Protein AF-D2VDM6-F1 (afdb_monomer)

Organism: Naegleria gruberi (NCBI:txid5762)

Radius of gyration: 16.86 Å; Cα contacts (8 Å, |Δi|>4): 362; chains: 1; bounding box: 47×32×46 Å

Nearest PDB structures (foldseek):
  3f44-assembly1_A  TM=2.700E-01  e=6.996E-03  Lactobacillus acidophilus NCFM
  3bb5-assembly2_C  TM=3.461E-01  e=1.162E-01  Jannaschia sp. CCS1
  3bgu-assembly1_A  TM=3.580E-01  e=3.574E-01  Thermobifida fusca YX
  3bde-assembly1_A  TM=3.561E-01  e=5.007E-01  Mesorhizobium japonicum MAFF 303099
  4m09-assembly1_E  TM=2.902E-01  e=2.855E-01  Nitrospira defluvii

Sequence (192 aa):
MSQLAQPAELITFREDQFYLSVSRQSVSVITPEFTNWIKQTHEMALKLVGEQSRMYPATFYNRFDSVEDVDLENAVFLTAETVEKFNLPSKREEFEESIKKVNETCSYSLPIQLKTIPKGVYLKKHYVGPYMHLGRVWEELKTELSEKFGEIYEEAPYPSWEEHPNHEILMKEVPKDEELISDLFTRLIEKK

pLDDT: mean 87.18, std 8.99, range [42.19, 96.44]

InterPro domains:
  IPR011256 Regulatory factor, effector binding domain superfamily [G3DSA:3.20.80.10] (11-188)

Structure (mmCIF, N/CA/C/O backbone):
data_AF-D2VDM6-F1
#
_entry.id   AF-D2VDM6-F1
#
loop_
_atom_site.group_PDB
_atom_site.id
_atom_site.type_symbol
_atom_site.label_atom_id
_atom_site.label_alt_id
_atom_site.label_comp_id
_atom_site.label_asym_id
_atom_site.label_entity_id
_atom_site.label_seq_id
_atom_site.pdbx_PDB_ins_code
_atom_site.Cartn_x
_atom_site.Cartn_y
_atom_site.Cartn_z
_atom_site.occupancy
_atom_site.B_iso_or_equiv
_atom_site.auth_seq_id
_atom_site.auth_comp_id
_atom_site.auth_asym_id
_atom_site.auth_atom_id
_atom_site.pdbx_PDB_model_num
ATOM 1 N N . MET A 1 1 ? 27.914 -5.213 -0.641 1.00 42.19 1 MET A N 1
ATOM 2 C CA . MET A 1 1 ? 27.115 -6.391 -1.035 1.00 42.19 1 MET A CA 1
ATOM 3 C C . MET A 1 1 ? 26.265 -5.979 -2.227 1.00 42.19 1 MET A C 1
ATOM 5 O O . MET A 1 1 ? 25.955 -4.800 -2.339 1.00 42.19 1 MET A O 1
ATOM 9 N N . SER A 1 2 ? 26.062 -6.865 -3.201 1.00 45.97 2 SER A N 1
ATOM 10 C CA . SER A 1 2 ? 25.423 -6.535 -4.482 1.00 45.97 2 SER A CA 1
ATOM 11 C C . SER A 1 2 ? 23.948 -6.187 -4.288 1.00 45.97 2 SER A C 1
ATOM 13 O O . SER A 1 2 ? 23.214 -7.002 -3.738 1.00 45.97 2 SER A O 1
ATOM 15 N N . GLN A 1 3 ? 23.524 -5.019 -4.776 1.00 56.97 3 GLN A N 1
ATOM 16 C CA . GLN A 1 3 ? 22.112 -4.663 -4.938 1.00 56.97 3 GLN A CA 1
ATOM 17 C C . GLN A 1 3 ? 21.435 -5.734 -5.806 1.00 56.97 3 GLN A C 1
ATOM 19 O O . GLN A 1 3 ? 21.876 -5.980 -6.929 1.00 56.97 3 GLN A O 1
ATOM 24 N N . LEU A 1 4 ? 20.406 -6.398 -5.283 1.00 66.88 4 LEU A N 1
ATOM 25 C CA . LEU A 1 4 ? 19.692 -7.473 -5.977 1.00 66.88 4 LEU A CA 1
ATOM 26 C C . LEU A 1 4 ? 18.233 -7.054 -6.159 1.00 66.88 4 LEU A C 1
ATOM 28 O O . LEU A 1 4 ? 17.345 -7.518 -5.451 1.00 66.88 4 LEU A O 1
ATOM 32 N N . ALA A 1 5 ? 17.986 -6.152 -7.110 1.00 74.38 5 ALA A N 1
ATOM 33 C CA . ALA 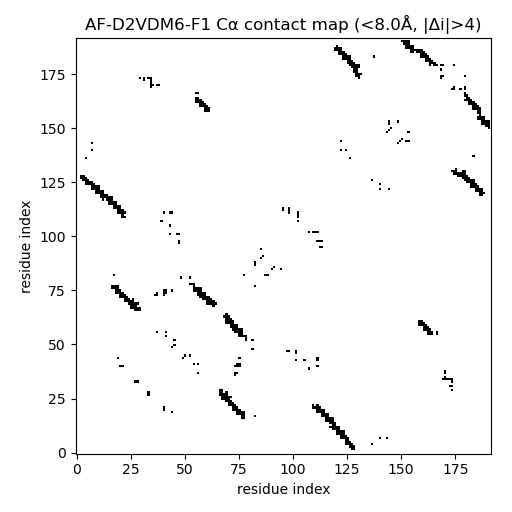A 1 5 ? 16.644 -6.008 -7.656 1.00 74.38 5 ALA A CA 1
ATOM 34 C C . ALA A 1 5 ? 16.334 -7.273 -8.465 1.00 74.38 5 ALA A C 1
ATOM 36 O O . ALA A 1 5 ? 17.078 -7.627 -9.384 1.00 74.38 5 ALA A O 1
ATOM 37 N N . GLN A 1 6 ? 15.265 -7.978 -8.107 1.00 86.88 6 GLN A N 1
ATOM 38 C CA . GLN A 1 6 ? 14.820 -9.135 -8.878 1.00 86.88 6 GLN A CA 1
ATOM 39 C C . GLN A 1 6 ? 14.090 -8.662 -10.151 1.00 86.88 6 GLN A C 1
ATOM 41 O O . GLN A 1 6 ? 13.642 -7.508 -10.216 1.00 86.88 6 GLN A O 1
ATOM 46 N N . PRO A 1 7 ? 13.992 -9.508 -11.193 1.00 90.88 7 PRO A N 1
ATOM 47 C CA . PRO A 1 7 ? 13.123 -9.230 -12.333 1.00 90.88 7 PRO A CA 1
ATOM 48 C C . PRO A 1 7 ? 11.682 -8.993 -11.878 1.00 90.88 7 PRO A C 1
ATOM 50 O O .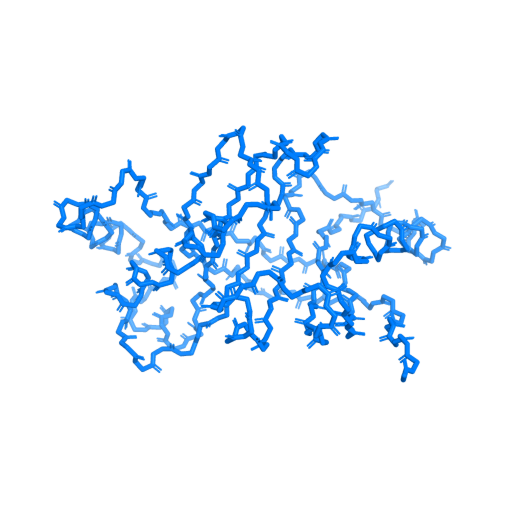 PRO A 1 7 ? 11.240 -9.596 -10.898 1.00 90.88 7 PRO A O 1
ATOM 53 N N . ALA A 1 8 ? 10.955 -8.137 -12.592 1.00 93.88 8 ALA A N 1
ATOM 54 C CA . ALA A 1 8 ? 9.545 -7.925 -12.303 1.00 93.88 8 ALA A CA 1
ATOM 55 C C . ALA A 1 8 ? 8.722 -9.193 -12.604 1.00 93.88 8 ALA A C 1
ATOM 57 O O . ALA A 1 8 ? 8.973 -9.896 -13.587 1.00 93.88 8 ALA A O 1
ATOM 58 N N . GLU A 1 9 ? 7.726 -9.472 -11.768 1.00 95.75 9 GLU A N 1
ATOM 59 C CA . GLU A 1 9 ? 6.837 -10.626 -11.874 1.00 95.75 9 GLU A CA 1
ATOM 60 C C . GLU A 1 9 ? 5.368 -10.199 -11.928 1.00 95.75 9 GLU A C 1
ATOM 62 O O . GLU A 1 9 ? 4.954 -9.233 -11.286 1.00 95.75 9 GLU A O 1
ATOM 67 N N . LEU A 1 10 ? 4.563 -10.933 -12.698 1.00 96.44 10 LEU A N 1
ATOM 68 C CA . LEU A 1 10 ? 3.115 -10.764 -12.682 1.00 96.44 10 LEU A CA 1
ATOM 69 C C . LEU A 1 10 ? 2.536 -11.502 -11.484 1.00 96.44 10 LEU A C 1
ATOM 71 O O . LEU A 1 10 ? 2.744 -12.705 -11.317 1.00 96.44 10 LEU A O 1
ATOM 75 N N . ILE A 1 11 ? 1.737 -10.795 -10.701 1.00 95.81 11 ILE A N 1
ATOM 76 C CA . ILE A 1 11 ? 0.949 -11.378 -9.623 1.00 95.81 11 ILE A CA 1
ATOM 77 C C . ILE A 1 11 ? -0.534 -11.146 -9.889 1.00 95.81 11 ILE A C 1
ATOM 79 O O . ILE A 1 11 ? -0.934 -10.221 -10.598 1.00 95.81 11 ILE A O 1
ATOM 83 N N . THR A 1 12 ? -1.378 -11.996 -9.312 1.00 95.44 12 THR A N 1
ATOM 84 C CA . THR A 1 12 ? -2.831 -11.850 -9.408 1.00 95.44 12 THR A CA 1
ATOM 85 C C . THR A 1 12 ? -3.445 -11.877 -8.025 1.00 95.44 12 THR A C 1
ATOM 87 O O . THR A 1 12 ? -3.441 -12.912 -7.353 1.00 95.44 12 THR A O 1
ATOM 90 N N . PHE A 1 13 ? -4.037 -10.756 -7.625 1.00 93.44 13 PHE A N 1
ATOM 91 C CA . PHE A 1 13 ? -4.937 -10.739 -6.484 1.00 93.44 13 PHE A CA 1
ATOM 92 C C . PHE A 1 13 ? -6.288 -11.276 -6.929 1.00 93.4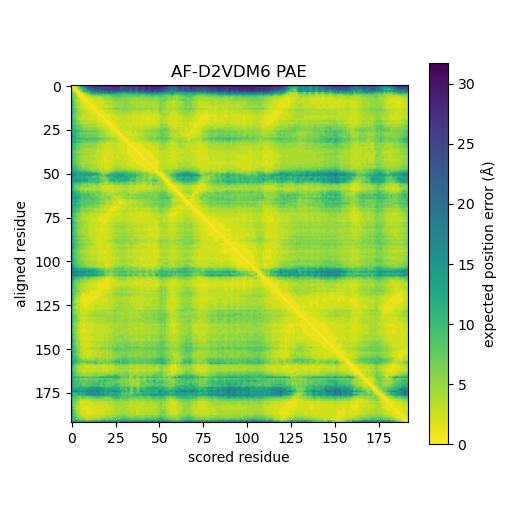4 13 PHE A C 1
ATOM 94 O O . PHE A 1 13 ? -6.906 -10.754 -7.856 1.00 93.44 13 PHE A O 1
ATOM 101 N N . ARG A 1 14 ? -6.717 -12.365 -6.288 1.00 93.12 14 ARG A N 1
ATOM 102 C CA . ARG A 1 14 ? -7.988 -13.036 -6.599 1.00 93.12 14 ARG A CA 1
ATOM 103 C C . ARG A 1 14 ? -9.183 -12.326 -5.975 1.00 93.12 14 ARG A C 1
ATOM 105 O O . ARG A 1 14 ? -10.270 -12.362 -6.540 1.00 93.12 14 ARG A O 1
ATOM 112 N N . GLU A 1 15 ? -8.942 -11.650 -4.861 1.00 92.19 15 GLU A N 1
ATOM 113 C CA . GLU A 1 15 ? -9.928 -10.893 -4.102 1.00 92.19 15 GLU A CA 1
ATOM 114 C C . GLU A 1 15 ? -9.425 -9.474 -3.860 1.00 92.19 15 GLU A C 1
ATOM 116 O O . GLU A 1 15 ? -8.224 -9.198 -3.952 1.00 92.19 15 GLU A O 1
ATOM 121 N N . ASP A 1 16 ? -10.356 -8.583 -3.551 1.00 92.12 16 ASP A N 1
ATOM 122 C CA . ASP A 1 16 ? -10.043 -7.222 -3.144 1.00 92.12 16 ASP A CA 1
ATOM 123 C C . ASP A 1 16 ? -9.244 -7.240 -1.830 1.00 92.12 16 ASP A C 1
ATOM 125 O O . ASP A 1 16 ? -9.578 -7.964 -0.890 1.00 92.12 16 ASP A O 1
ATOM 129 N N . GLN A 1 17 ? -8.177 -6.446 -1.763 1.00 91.56 17 GLN A N 1
ATOM 130 C CA . GLN A 1 17 ? -7.351 -6.302 -0.567 1.00 91.56 17 GLN A CA 1
ATOM 131 C C . GLN A 1 17 ? -7.808 -5.073 0.216 1.00 91.56 17 GLN A C 1
ATOM 133 O O . GLN A 1 17 ? -7.939 -3.984 -0.342 1.00 91.56 17 GLN A O 1
ATOM 138 N N . PHE A 1 18 ? -8.040 -5.226 1.516 1.00 92.88 18 PHE A N 1
ATOM 139 C CA . PHE A 1 18 ? -8.437 -4.121 2.387 1.00 92.88 18 PHE A CA 1
ATOM 140 C C . PHE A 1 18 ? -7.225 -3.549 3.102 1.00 92.88 18 PHE A C 1
ATOM 142 O O . PHE A 1 18 ? -6.356 -4.292 3.557 1.00 92.88 18 PHE A O 1
ATOM 149 N N . TYR A 1 19 ? -7.188 -2.230 3.243 1.00 93.19 19 TYR A N 1
ATOM 150 C CA . TYR A 1 19 ? -6.130 -1.557 3.978 1.00 93.19 19 TYR A CA 1
ATOM 151 C C . TYR A 1 19 ? -6.664 -0.338 4.719 1.00 93.19 19 TYR A C 1
ATOM 153 O O . TYR A 1 19 ? -7.655 0.279 4.324 1.00 93.19 19 TYR A O 1
ATOM 161 N N . LEU A 1 20 ? -5.998 -0.005 5.816 1.00 94.12 20 LEU A N 1
ATOM 162 C CA . LEU A 1 20 ? -6.230 1.213 6.574 1.00 94.12 20 LEU A CA 1
ATOM 163 C C . LEU A 1 20 ? -5.173 2.238 6.180 1.00 94.12 20 LEU A C 1
ATOM 165 O O . LEU A 1 20 ? -3.993 1.904 6.219 1.00 94.12 20 LEU A O 1
ATOM 169 N N . SER A 1 21 ? -5.558 3.461 5.818 1.00 94.00 21 SER A N 1
ATOM 170 C CA . SER A 1 21 ? -4.594 4.494 5.421 1.00 94.00 21 SER A CA 1
ATOM 171 C C . SER A 1 21 ? -4.843 5.865 6.028 1.00 94.00 21 SER A C 1
ATOM 173 O O . SER A 1 21 ? -5.961 6.207 6.412 1.00 94.00 21 SER A O 1
ATOM 175 N N . VAL A 1 22 ? -3.769 6.652 6.100 1.00 94.25 22 VAL A N 1
ATOM 176 C CA . VAL A 1 22 ? -3.776 8.079 6.429 1.00 94.25 22 VAL A CA 1
ATOM 177 C C . VAL A 1 22 ? -3.103 8.829 5.279 1.00 94.25 22 VAL A C 1
ATOM 179 O O . VAL A 1 22 ? -1.888 8.718 5.079 1.00 94.25 22 VAL A O 1
ATOM 182 N N . SER A 1 23 ? -3.892 9.607 4.537 1.00 93.00 23 SER A N 1
ATOM 183 C CA . SER A 1 23 ? -3.415 10.434 3.422 1.00 93.00 23 SER A CA 1
ATOM 184 C C . SER A 1 23 ? -2.767 11.731 3.918 1.00 93.00 23 SER A C 1
ATOM 186 O O . SER A 1 23 ? -3.254 12.369 4.852 1.00 93.00 23 SER A O 1
ATOM 188 N N . ARG A 1 24 ? -1.676 12.134 3.266 1.00 91.31 24 ARG A N 1
ATOM 189 C CA . ARG A 1 24 ? -0.910 13.363 3.509 1.00 91.31 24 ARG A CA 1
ATOM 190 C C . ARG A 1 24 ? -0.614 14.042 2.175 1.00 91.31 24 ARG A C 1
ATOM 192 O O . ARG A 1 24 ? -0.407 13.363 1.175 1.00 91.31 24 ARG A O 1
ATOM 199 N N . GLN A 1 25 ? -0.618 15.369 2.170 1.00 91.38 25 GLN A N 1
ATOM 200 C CA . GLN A 1 25 ? -0.418 16.184 0.971 1.00 91.38 25 GLN A CA 1
ATOM 201 C C . GLN A 1 25 ? 0.738 17.151 1.183 1.00 91.38 25 GLN A C 1
ATOM 203 O O . GLN A 1 25 ? 0.895 17.673 2.289 1.00 91.38 25 GLN A O 1
ATOM 208 N N . SER A 1 26 ? 1.504 17.387 0.122 1.00 89.25 26 SER A N 1
ATOM 209 C CA . SER A 1 26 ? 2.630 18.324 0.082 1.00 89.25 26 SER A CA 1
ATOM 210 C C . SER A 1 26 ? 3.635 18.099 1.214 1.00 89.25 26 SER A C 1
ATOM 212 O O . SER A 1 26 ? 3.977 19.020 1.959 1.00 89.25 26 SER A O 1
ATOM 214 N N . VAL A 1 27 ? 4.067 16.847 1.381 1.00 88.19 27 VAL A N 1
ATOM 215 C CA . VAL A 1 27 ? 4.991 16.441 2.445 1.00 88.19 27 VAL A CA 1
ATOM 216 C C . VAL A 1 27 ? 6.372 16.057 1.922 1.00 88.19 27 VAL A C 1
ATOM 218 O O . VAL A 1 27 ? 6.522 15.608 0.789 1.00 88.19 27 VAL A O 1
ATOM 221 N N . SER A 1 28 ? 7.376 16.155 2.800 1.00 85.69 28 SER A N 1
ATOM 222 C CA . SER A 1 28 ? 8.745 15.716 2.524 1.00 85.69 28 SER A CA 1
ATOM 223 C C . SER A 1 28 ? 9.043 14.351 3.148 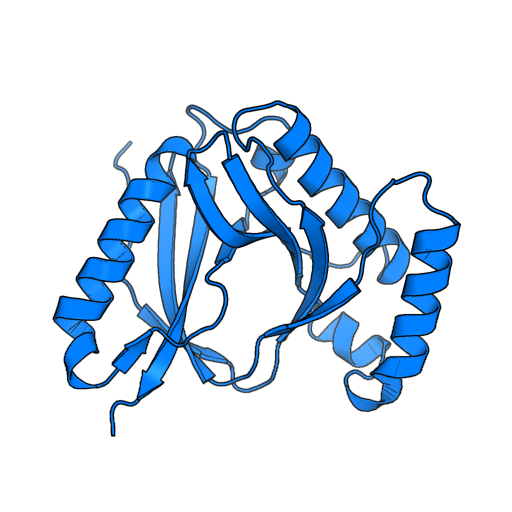1.00 85.69 28 SER A C 1
ATOM 225 O O . SER A 1 28 ? 8.952 14.182 4.368 1.00 85.69 28 SER A O 1
ATOM 227 N N . VAL A 1 29 ? 9.466 13.392 2.319 1.00 82.12 29 VAL A N 1
ATOM 228 C CA . VAL A 1 29 ? 9.795 12.011 2.732 1.00 82.12 29 VAL A CA 1
ATOM 229 C C . VAL A 1 29 ? 11.237 11.839 3.222 1.00 82.12 29 VAL A C 1
ATOM 231 O O . VAL A 1 29 ? 11.611 10.768 3.688 1.00 82.12 29 VAL A O 1
ATOM 234 N N . ILE A 1 30 ? 12.054 12.893 3.150 1.00 78.75 30 ILE A N 1
ATOM 235 C CA . ILE A 1 30 ? 13.447 12.907 3.640 1.00 78.75 30 ILE A CA 1
ATOM 236 C C . ILE A 1 30 ? 13.590 13.533 5.032 1.00 78.75 30 ILE A C 1
ATOM 238 O O . ILE A 1 30 ? 14.702 13.695 5.538 1.00 78.75 30 ILE A O 1
ATOM 242 N N . THR A 1 31 ? 12.474 13.905 5.659 1.00 81.75 31 THR A N 1
ATOM 243 C CA . THR A 1 31 ? 12.459 14.436 7.022 1.00 81.75 31 THR A CA 1
ATOM 244 C C . THR A 1 31 ? 12.244 13.318 8.045 1.00 81.75 31 THR A C 1
ATOM 246 O O . THR A 1 31 ? 11.614 12.303 7.736 1.00 81.75 31 THR A O 1
ATOM 249 N N . PRO A 1 32 ? 12.670 13.511 9.307 1.00 79.56 32 PRO A N 1
ATOM 250 C CA . PRO A 1 32 ? 12.326 12.596 10.398 1.00 79.56 32 PRO A CA 1
ATOM 251 C C . PRO A 1 32 ? 10.811 12.433 10.621 1.00 79.56 32 PRO A C 1
ATOM 253 O O . PRO A 1 32 ? 10.371 11.468 11.248 1.00 79.56 32 PRO A O 1
ATOM 256 N N . GLU A 1 33 ? 9.996 13.368 10.121 1.00 84.25 33 GLU A N 1
ATOM 257 C CA . GLU A 1 33 ? 8.539 13.304 10.228 1.00 84.25 33 GLU A CA 1
ATOM 258 C C . GLU A 1 33 ? 7.955 12.142 9.424 1.00 84.25 33 GLU A C 1
ATOM 260 O O . GLU A 1 33 ? 6.981 11.541 9.874 1.00 84.25 33 GLU A O 1
ATOM 265 N N . PHE A 1 34 ? 8.587 11.750 8.313 1.00 83.88 34 PHE A N 1
ATOM 266 C CA . PHE A 1 34 ? 8.125 10.640 7.480 1.00 83.88 34 PHE A CA 1
ATOM 267 C C . PHE A 1 34 ? 8.026 9.326 8.265 1.00 83.88 34 PHE A C 1
ATOM 269 O O . PHE A 1 34 ? 6.963 8.704 8.314 1.00 83.88 34 PHE A O 1
ATOM 276 N N . THR A 1 35 ? 9.083 8.962 8.995 1.00 83.44 35 THR A N 1
ATOM 277 C CA . THR A 1 35 ? 9.068 7.804 9.902 1.00 83.44 35 THR A CA 1
ATOM 278 C C . THR A 1 35 ? 7.979 7.934 10.971 1.00 83.44 35 THR A C 1
ATOM 280 O O . THR A 1 35 ? 7.284 6.962 11.275 1.00 83.44 35 THR A O 1
ATOM 283 N N . ASN A 1 36 ? 7.783 9.127 11.541 1.00 86.56 36 ASN A N 1
ATOM 284 C CA . ASN A 1 36 ? 6.735 9.346 12.541 1.00 86.56 36 ASN A CA 1
ATOM 285 C C . ASN A 1 36 ? 5.333 9.169 11.949 1.00 86.56 36 ASN A C 1
ATOM 287 O O . ASN A 1 36 ? 4.451 8.630 12.611 1.00 86.56 36 ASN A O 1
ATOM 291 N N . TRP A 1 37 ? 5.112 9.561 10.700 1.00 87.38 37 TRP A N 1
ATOM 292 C CA . TRP A 1 37 ? 3.832 9.381 10.022 1.00 87.38 37 TRP A CA 1
ATOM 293 C C . TRP A 1 37 ? 3.497 7.917 9.746 1.00 87.38 37 TRP A C 1
ATOM 295 O O . TRP A 1 37 ? 2.335 7.521 9.899 1.00 87.38 37 TRP A O 1
ATOM 305 N N . ILE A 1 38 ? 4.497 7.114 9.377 1.00 86.56 38 ILE A N 1
ATOM 306 C CA . ILE A 1 38 ? 4.338 5.664 9.221 1.00 86.56 38 ILE A CA 1
ATOM 307 C C . ILE A 1 38 ? 3.956 5.047 10.577 1.00 86.56 38 ILE A C 1
ATOM 309 O O . ILE A 1 38 ? 2.953 4.335 10.660 1.00 86.56 38 ILE A O 1
ATOM 313 N N . LYS A 1 39 ? 4.667 5.404 11.660 1.00 87.06 39 LYS A N 1
ATOM 314 C CA . LYS A 1 39 ? 4.347 4.955 13.032 1.00 87.06 39 LYS A CA 1
ATOM 315 C C . LYS A 1 39 ? 2.925 5.299 13.446 1.00 87.06 39 LYS A C 1
ATOM 317 O O . LYS A 1 39 ? 2.201 4.423 13.899 1.00 87.06 39 LYS A O 1
ATOM 322 N N . GLN A 1 40 ? 2.515 6.552 13.260 1.00 88.75 40 GLN A N 1
ATOM 323 C CA . GLN A 1 40 ? 1.171 7.013 13.619 1.00 88.75 40 GLN A CA 1
ATOM 324 C C . GLN A 1 40 ? 0.092 6.186 12.922 1.00 88.75 40 GLN A C 1
ATOM 326 O O . GLN A 1 40 ? -0.856 5.735 13.558 1.00 88.75 40 GLN A O 1
ATOM 331 N N . THR A 1 41 ? 0.263 5.950 11.621 1.00 90.06 41 THR A N 1
ATOM 332 C CA . THR A 1 41 ? -0.672 5.143 10.827 1.00 90.06 41 THR A CA 1
ATOM 333 C C . THR A 1 41 ? -0.741 3.714 11.368 1.00 90.06 41 THR A C 1
ATOM 335 O O . THR A 1 41 ? -1.830 3.184 11.583 1.00 90.06 41 THR A O 1
ATOM 338 N N . HIS A 1 42 ? 0.417 3.117 11.655 1.00 88.25 42 HIS A N 1
ATOM 339 C CA . HIS A 1 42 ? 0.513 1.773 12.212 1.00 88.25 42 HIS A CA 1
ATOM 340 C C . HIS A 1 42 ? -0.132 1.662 13.603 1.00 88.25 42 HIS A C 1
ATOM 342 O O . HIS A 1 42 ? -0.923 0.755 13.849 1.00 88.25 42 HIS A O 1
ATOM 348 N N . GLU A 1 43 ? 0.120 2.612 14.503 1.00 88.62 43 GLU A N 1
ATOM 349 C CA . GLU A 1 43 ? -0.487 2.655 15.839 1.00 88.62 43 GLU A CA 1
ATOM 350 C C . GLU A 1 43 ? -2.009 2.824 15.789 1.00 88.62 43 GLU A C 1
ATOM 352 O O . GLU A 1 43 ? -2.735 2.160 16.532 1.00 88.62 43 GLU A O 1
ATOM 357 N N . MET A 1 44 ? -2.512 3.695 14.911 1.00 91.19 44 MET A N 1
ATOM 358 C CA . MET A 1 44 ? -3.953 3.859 14.700 1.00 91.19 44 MET A CA 1
ATOM 359 C C . MET A 1 44 ? -4.588 2.568 14.174 1.00 91.19 44 MET A C 1
ATOM 361 O O . MET A 1 44 ? -5.658 2.183 14.648 1.00 91.19 44 MET A O 1
ATOM 365 N N . ALA A 1 45 ? -3.921 1.869 13.250 1.00 90.88 45 ALA A N 1
ATOM 366 C CA . ALA A 1 45 ? -4.377 0.575 12.754 1.00 90.88 45 ALA A CA 1
ATOM 367 C C . ALA A 1 45 ? -4.401 -0.484 13.870 1.00 90.88 45 ALA A C 1
ATOM 369 O O . ALA A 1 45 ? -5.421 -1.148 14.054 1.00 90.88 45 ALA A O 1
ATOM 370 N N . LEU A 1 46 ? -3.344 -0.592 14.685 1.00 89.00 46 LEU A N 1
ATOM 371 C CA . LEU A 1 46 ? -3.284 -1.539 15.810 1.00 89.00 46 LEU A CA 1
ATOM 372 C C . LEU A 1 46 ? -4.409 -1.310 16.829 1.00 89.00 46 LEU A C 1
ATOM 374 O O . LEU A 1 46 ? -4.973 -2.281 17.331 1.00 89.00 46 LEU A O 1
ATOM 378 N N . LYS A 1 47 ? -4.790 -0.053 17.097 1.00 89.69 47 LYS A N 1
ATOM 379 C CA . LYS A 1 47 ? -5.940 0.266 17.966 1.00 89.69 47 LYS A CA 1
ATOM 380 C C . LYS A 1 47 ? -7.271 -0.261 17.422 1.00 89.69 47 LYS A C 1
ATOM 382 O O . LYS A 1 47 ? -8.174 -0.523 18.212 1.00 89.69 47 LYS A O 1
ATOM 387 N N . LEU A 1 48 ? -7.400 -0.412 16.102 1.00 89.06 48 LEU A N 1
ATOM 388 C CA . LEU A 1 48 ? -8.598 -0.953 15.455 1.00 89.06 48 LEU A CA 1
ATOM 389 C C . LEU A 1 48 ? -8.593 -2.479 15.429 1.00 89.06 48 LEU A C 1
ATOM 391 O O . LEU A 1 48 ? -9.582 -3.112 15.797 1.00 89.06 48 LEU A O 1
ATOM 395 N N . VAL A 1 49 ? -7.492 -3.075 14.972 1.00 87.81 49 VAL A N 1
ATOM 396 C CA . VAL A 1 49 ? -7.469 -4.505 14.630 1.00 87.81 49 VAL A CA 1
ATOM 397 C C . VAL A 1 49 ? -6.916 -5.386 15.754 1.00 87.81 49 VAL A C 1
ATOM 399 O O . VAL A 1 49 ? -7.296 -6.557 15.862 1.00 87.81 49 VAL A O 1
ATOM 402 N N . GLY A 1 50 ? -6.129 -4.799 16.659 1.00 83.44 50 GLY A N 1
ATOM 403 C CA . GLY A 1 50 ? -5.481 -5.440 17.801 1.00 83.44 50 GLY A CA 1
ATOM 404 C C . GLY A 1 50 ? -3.979 -5.655 17.591 1.00 83.44 50 GLY A C 1
ATOM 405 O O . GLY A 1 50 ? -3.532 -5.926 16.477 1.00 83.44 50 GLY A O 1
ATOM 406 N N . GLU A 1 51 ? -3.210 -5.591 18.684 1.00 74.25 51 GLU A N 1
ATOM 407 C CA . GLU A 1 51 ? -1.733 -5.590 18.693 1.00 74.25 51 GLU A CA 1
ATOM 408 C C . GLU A 1 51 ? -1.068 -6.854 18.125 1.00 74.25 51 GLU A C 1
ATOM 410 O O . GLU A 1 51 ? 0.098 -6.826 17.746 1.00 74.25 51 GLU A O 1
ATOM 415 N N . GLN A 1 52 ? -1.797 -7.970 18.059 1.00 65.31 52 GLN A N 1
ATOM 416 C CA . GLN A 1 52 ? -1.275 -9.238 17.536 1.00 65.31 52 GLN A CA 1
ATOM 417 C C . GLN A 1 52 ? -1.372 -9.348 16.008 1.00 65.31 52 GLN A C 1
ATOM 419 O O . GLN A 1 52 ? -0.872 -10.311 15.425 1.00 65.31 52 GLN A O 1
ATOM 424 N N . SER A 1 53 ? -2.005 -8.373 15.351 1.00 68.81 53 SER A N 1
ATOM 425 C CA . SER A 1 53 ? -2.198 -8.390 13.903 1.00 68.81 53 SER A CA 1
ATOM 426 C C . SER A 1 53 ? -0.870 -8.120 13.200 1.00 68.81 53 SER A C 1
ATOM 428 O O . SER A 1 53 ? -0.265 -7.065 13.386 1.00 68.81 53 SER A O 1
ATOM 430 N N . ARG A 1 54 ? -0.415 -9.064 12.367 1.00 66.81 54 ARG A N 1
ATOM 431 C CA . ARG A 1 54 ? 0.746 -8.837 11.496 1.00 66.81 54 ARG A CA 1
ATOM 432 C C . ARG A 1 54 ? 0.377 -7.835 10.418 1.00 66.81 54 ARG A C 1
ATOM 434 O O . ARG A 1 54 ? -0.550 -8.066 9.653 1.00 66.81 54 ARG A O 1
ATOM 441 N N . MET A 1 55 ? 1.113 -6.741 10.371 1.00 74.12 55 MET A N 1
ATOM 442 C CA . MET A 1 55 ? 0.797 -5.596 9.543 1.00 74.12 55 MET A CA 1
ATOM 443 C C . MET A 1 55 ? 2.096 -5.031 8.985 1.00 74.12 55 MET A C 1
ATOM 445 O O . MET A 1 55 ? 3.036 -4.786 9.736 1.00 74.12 55 MET A O 1
ATOM 449 N N . TYR A 1 56 ? 2.153 -4.865 7.667 1.00 76.56 56 TYR A N 1
ATOM 450 C CA . TYR A 1 56 ? 3.292 -4.252 6.993 1.00 76.56 56 TYR A CA 1
ATOM 451 C C . TYR A 1 56 ? 2.868 -2.863 6.527 1.00 76.56 56 TYR A C 1
ATOM 453 O O . TYR A 1 56 ? 1.804 -2.739 5.908 1.00 76.56 56 TYR A O 1
ATOM 461 N N . PRO A 1 57 ? 3.638 -1.813 6.848 1.00 83.00 57 PRO A N 1
ATOM 462 C CA . PRO A 1 57 ? 3.367 -0.504 6.307 1.00 83.00 57 PRO A CA 1
ATOM 463 C C . PRO A 1 57 ? 3.578 -0.532 4.798 1.00 83.00 57 PRO A C 1
ATOM 465 O O . PRO A 1 57 ? 4.531 -1.129 4.286 1.00 83.00 57 PRO A O 1
ATOM 468 N N . ALA A 1 58 ? 2.674 0.150 4.119 1.00 87.81 58 ALA A N 1
ATOM 469 C CA . ALA A 1 58 ? 2.748 0.431 2.709 1.00 87.81 58 ALA A CA 1
ATOM 470 C C . ALA A 1 58 ? 2.702 1.940 2.480 1.00 87.81 58 ALA A C 1
ATOM 472 O O . ALA A 1 58 ? 2.069 2.668 3.251 1.00 87.81 58 ALA A O 1
ATOM 473 N N . THR A 1 59 ? 3.342 2.395 1.410 1.00 89.00 59 THR A N 1
ATOM 474 C CA . THR A 1 59 ? 3.305 3.796 0.989 1.00 89.00 59 THR A CA 1
ATOM 475 C C . THR A 1 59 ? 2.759 3.872 -0.425 1.00 89.00 59 THR A C 1
ATOM 477 O O . THR A 1 59 ? 3.339 3.308 -1.349 1.00 89.00 59 THR A O 1
ATOM 480 N N . PHE A 1 60 ? 1.637 4.564 -0.593 1.00 89.00 60 PHE A N 1
ATOM 481 C CA . PHE A 1 60 ? 1.074 4.897 -1.899 1.00 89.00 60 PHE A CA 1
ATOM 482 C C . PHE A 1 60 ? 1.533 6.294 -2.287 1.00 89.00 60 PHE A C 1
ATOM 484 O O . PHE A 1 60 ? 1.396 7.217 -1.483 1.00 89.00 60 PHE A O 1
ATOM 491 N N . TYR A 1 61 ? 2.013 6.468 -3.515 1.00 83.12 61 TYR A N 1
ATOM 492 C CA . TYR A 1 61 ? 2.398 7.779 -4.038 1.00 83.12 61 TYR A CA 1
ATOM 493 C C . TYR A 1 61 ? 1.329 8.275 -5.005 1.00 83.12 61 TYR A C 1
ATOM 495 O O . TYR A 1 61 ? 1.257 7.844 -6.153 1.00 83.12 61 TYR A O 1
ATOM 503 N N . ASN A 1 62 ? 0.480 9.182 -4.526 1.00 80.31 62 ASN A N 1
ATOM 504 C CA . ASN A 1 62 ? -0.606 9.760 -5.319 1.00 80.31 62 ASN A CA 1
ATOM 505 C C . ASN A 1 62 ? -0.106 10.892 -6.234 1.00 80.31 62 ASN A C 1
ATOM 507 O O . ASN A 1 62 ? -0.659 11.103 -7.312 1.00 80.31 62 ASN A O 1
ATOM 511 N N . ARG A 1 63 ? 0.942 11.609 -5.806 1.00 79.81 63 ARG A N 1
ATOM 512 C CA . ARG A 1 63 ? 1.711 12.589 -6.588 1.00 79.81 63 ARG A CA 1
ATOM 513 C C . ARG A 1 63 ? 3.153 12.554 -6.097 1.00 79.81 63 ARG A C 1
ATOM 515 O O . ARG A 1 63 ? 3.379 12.585 -4.890 1.00 79.81 63 ARG A O 1
ATOM 522 N N . PHE A 1 64 ? 4.112 12.509 -7.013 1.00 74.81 64 PHE A N 1
ATOM 523 C CA . PHE A 1 64 ? 5.533 12.505 -6.675 1.00 74.81 64 PHE A CA 1
ATOM 524 C C . PHE A 1 64 ? 6.276 13.470 -7.598 1.00 74.81 64 PHE A C 1
ATOM 526 O O . PHE A 1 64 ? 6.687 13.087 -8.692 1.00 74.81 64 PHE A O 1
ATOM 533 N N . ASP A 1 65 ? 6.420 14.722 -7.160 1.00 73.06 65 ASP A N 1
ATOM 534 C CA . ASP A 1 65 ? 7.134 15.749 -7.928 1.00 73.06 65 ASP A CA 1
ATOM 535 C C . ASP A 1 65 ? 8.610 15.822 -7.506 1.00 73.06 65 ASP A C 1
ATOM 537 O O . ASP A 1 65 ? 9.509 15.837 -8.349 1.00 73.06 65 ASP A O 1
ATOM 541 N N . SER A 1 66 ? 8.880 15.801 -6.197 1.00 77.50 66 SER A N 1
ATOM 542 C CA . SER A 1 66 ? 10.222 15.616 -5.628 1.00 77.50 66 SER A CA 1
ATOM 543 C C . SER A 1 66 ? 10.136 14.921 -4.271 1.00 77.50 66 SER A C 1
ATOM 545 O O . SER A 1 66 ? 9.056 14.772 -3.714 1.00 77.50 66 SER A O 1
ATOM 547 N N . VAL A 1 67 ? 11.271 14.529 -3.685 1.00 76.00 67 VAL A N 1
ATOM 548 C CA . VAL A 1 67 ? 11.296 13.922 -2.339 1.00 76.00 67 VAL A CA 1
ATOM 549 C C . VAL A 1 67 ? 10.863 14.892 -1.221 1.00 76.00 67 VAL A C 1
ATOM 551 O O . VAL A 1 67 ? 10.614 14.477 -0.088 1.00 76.00 67 VAL A O 1
ATOM 554 N N . GLU A 1 68 ? 10.776 16.187 -1.515 1.00 85.44 68 GLU A N 1
ATOM 555 C CA . GLU A 1 68 ? 10.299 17.244 -0.625 1.00 85.44 68 GLU A CA 1
ATOM 556 C C . GLU A 1 68 ? 8.834 17.629 -0.844 1.00 85.44 68 GLU A C 1
ATOM 558 O O . GLU A 1 68 ? 8.258 18.266 0.037 1.00 85.44 68 GLU A O 1
ATOM 563 N N . ASP A 1 69 ? 8.243 17.246 -1.975 1.00 84.50 69 ASP A N 1
ATOM 564 C CA . ASP A 1 69 ? 6.862 17.564 -2.332 1.00 84.50 69 ASP A CA 1
ATOM 565 C C . ASP A 1 69 ? 6.158 16.333 -2.913 1.00 84.50 69 ASP A C 1
ATOM 567 O O . ASP A 1 69 ? 6.163 16.064 -4.120 1.00 84.50 69 ASP A O 1
ATOM 571 N N . VAL A 1 70 ? 5.566 15.565 -1.999 1.00 84.75 70 VAL A N 1
ATOM 572 C CA . VAL A 1 70 ? 4.875 14.308 -2.278 1.00 84.75 70 VAL A CA 1
ATOM 573 C C . VAL A 1 70 ? 3.471 14.350 -1.682 1.00 84.75 70 VAL A C 1
ATOM 575 O O . VAL A 1 70 ? 3.287 14.760 -0.534 1.00 84.75 70 VAL A O 1
ATOM 578 N N . ASP A 1 71 ? 2.489 13.845 -2.426 1.00 89.50 71 ASP A N 1
ATOM 579 C CA . ASP A 1 71 ? 1.210 13.429 -1.851 1.00 89.50 71 ASP A CA 1
ATOM 580 C C . ASP A 1 71 ? 1.239 11.914 -1.689 1.00 89.50 71 ASP A C 1
ATOM 582 O O . ASP A 1 71 ? 1.387 11.174 -2.667 1.00 89.50 71 ASP A O 1
ATOM 586 N N . LEU A 1 72 ? 1.104 11.446 -0.451 1.00 90.12 72 LEU A N 1
ATOM 587 C CA . LEU A 1 72 ? 1.236 10.031 -0.128 1.00 90.12 72 LEU A CA 1
ATOM 588 C C . LEU A 1 72 ? 0.135 9.528 0.790 1.00 90.12 72 LEU A C 1
ATOM 590 O O . LEU A 1 72 ? -0.498 10.283 1.530 1.00 90.12 72 LEU A O 1
ATOM 594 N N . GLU A 1 73 ? -0.052 8.217 0.786 1.00 91.88 73 GLU A N 1
ATOM 595 C CA . GLU A 1 73 ? -0.824 7.515 1.802 1.00 91.88 73 GLU A CA 1
ATOM 596 C C . GLU A 1 73 ? 0.077 6.516 2.496 1.00 91.88 73 GLU A C 1
ATOM 598 O O . GLU A 1 73 ? 0.570 5.582 1.871 1.00 91.88 73 GLU A O 1
ATOM 603 N N . ASN A 1 74 ? 0.244 6.691 3.802 1.00 92.00 74 ASN A N 1
ATOM 604 C CA . ASN A 1 74 ? 0.758 5.609 4.623 1.00 92.00 74 ASN A CA 1
ATOM 605 C C . ASN A 1 74 ? -0.403 4.669 4.892 1.00 92.00 74 ASN A C 1
ATOM 607 O O . ASN A 1 74 ? -1.502 5.117 5.234 1.00 92.00 74 ASN A O 1
ATOM 611 N N . ALA A 1 75 ? -0.159 3.382 4.750 1.00 92.06 75 ALA A N 1
ATOM 612 C CA . ALA A 1 75 ? -1.186 2.372 4.780 1.00 92.06 75 ALA A CA 1
ATOM 613 C C . ALA A 1 75 ? -0.718 1.123 5.503 1.00 92.06 75 ALA A C 1
ATOM 615 O O . ALA A 1 75 ? 0.472 0.894 5.689 1.00 92.06 75 ALA A O 1
ATOM 616 N N . VAL A 1 76 ? -1.684 0.310 5.901 1.00 90.62 76 VAL A N 1
ATOM 617 C CA . VAL A 1 76 ? -1.457 -0.987 6.509 1.00 90.62 76 VAL A CA 1
ATOM 618 C C . VAL A 1 76 ? -2.514 -1.954 5.998 1.00 90.62 76 VAL A C 1
ATOM 620 O O . VAL A 1 76 ? -3.712 -1.715 6.172 1.00 90.62 76 VAL A O 1
ATOM 623 N N . PHE A 1 77 ? -2.081 -3.043 5.367 1.00 90.50 77 PHE A N 1
ATOM 624 C CA . PHE A 1 77 ? -2.995 -4.062 4.858 1.00 90.50 77 PHE A CA 1
ATOM 625 C C . PHE A 1 77 ? -3.611 -4.890 5.983 1.00 90.50 77 PHE A C 1
ATOM 627 O O . PHE A 1 77 ? -2.943 -5.277 6.944 1.00 90.50 77 PHE A O 1
ATOM 634 N N . LEU A 1 78 ? -4.901 -5.182 5.835 1.00 90.44 78 LEU A N 1
ATOM 635 C CA . LEU A 1 78 ? -5.624 -6.082 6.719 1.00 90.44 78 LEU A CA 1
ATOM 636 C C . LEU A 1 78 ? -5.314 -7.528 6.331 1.00 90.44 78 LEU A C 1
ATOM 638 O O . LEU A 1 78 ? -5.438 -7.913 5.170 1.00 90.44 78 LEU A O 1
ATOM 642 N N . THR A 1 79 ? -4.949 -8.348 7.314 1.00 88.81 79 THR A N 1
ATOM 643 C CA . THR A 1 79 ? -4.757 -9.788 7.096 1.00 88.81 79 THR A CA 1
ATOM 644 C C . THR A 1 79 ? -6.083 -10.480 6.790 1.00 88.81 79 THR A C 1
ATOM 646 O O . THR A 1 79 ? -7.149 -9.983 7.156 1.00 88.81 79 THR A O 1
ATOM 649 N N . ALA A 1 80 ? -6.026 -11.681 6.207 1.00 88.69 80 ALA A N 1
ATOM 650 C CA . ALA A 1 80 ? -7.214 -12.516 6.012 1.00 88.69 80 ALA A CA 1
ATOM 651 C C . ALA A 1 80 ? -7.977 -12.756 7.331 1.00 88.69 80 ALA A C 1
ATOM 653 O O . ALA A 1 80 ? -9.195 -12.625 7.367 1.00 88.69 80 ALA A O 1
ATOM 654 N N . GLU A 1 81 ? -7.254 -13.002 8.428 1.00 89.75 81 GLU A N 1
ATOM 655 C CA . GLU A 1 81 ? -7.828 -13.134 9.774 1.00 89.75 81 GLU A CA 1
ATOM 656 C C . GLU A 1 81 ? -8.575 -11.865 10.212 1.00 89.75 81 GLU A C 1
ATOM 658 O O . GLU A 1 81 ? -9.675 -11.939 10.754 1.00 89.75 81 GLU A O 1
ATOM 663 N N . THR A 1 82 ? -8.006 -10.686 9.946 1.00 89.75 82 THR A N 1
ATOM 664 C CA . THR A 1 82 ? -8.648 -9.405 10.270 1.00 89.75 82 THR A CA 1
ATOM 665 C C . THR A 1 82 ? -9.909 -9.198 9.436 1.00 89.75 82 THR A C 1
ATOM 667 O O . THR A 1 82 ? -10.957 -8.833 9.968 1.00 89.75 82 THR A O 1
ATOM 670 N N . VAL A 1 83 ? -9.824 -9.463 8.132 1.00 91.56 83 VAL A N 1
ATOM 671 C CA . VAL A 1 83 ? -10.954 -9.366 7.199 1.00 91.56 83 VAL A CA 1
ATOM 672 C C . VAL A 1 83 ? -12.095 -10.290 7.635 1.00 91.56 83 VAL A C 1
ATOM 674 O O . VAL A 1 83 ? -13.244 -9.853 7.659 1.00 91.56 83 VAL A O 1
ATOM 677 N N . GLU A 1 84 ? -11.788 -11.520 8.051 1.00 92.12 84 GLU A N 1
ATOM 678 C CA . GLU A 1 84 ? -12.767 -12.485 8.564 1.00 92.12 84 GLU A CA 1
ATOM 679 C C . GLU A 1 84 ? -13.366 -12.042 9.906 1.00 92.12 84 GLU A C 1
ATOM 681 O O . GLU A 1 84 ? -14.589 -11.993 10.049 1.00 92.12 84 GLU A O 1
ATOM 686 N N . LYS A 1 85 ? -12.525 -11.637 10.867 1.00 91.50 85 LYS A N 1
ATOM 687 C CA . LYS A 1 85 ? -12.936 -11.151 12.197 1.00 91.50 85 LYS A CA 1
ATOM 688 C C . LYS A 1 85 ? -13.954 -10.016 12.113 1.00 91.50 85 LYS A C 1
ATOM 690 O O . LYS A 1 85 ? -14.893 -9.973 12.907 1.00 91.50 85 LYS A O 1
ATOM 695 N N . PHE A 1 86 ? -13.761 -9.097 11.169 1.00 92.31 86 PHE A N 1
ATOM 696 C CA . PHE A 1 86 ? -14.656 -7.960 10.948 1.00 92.31 86 PHE A CA 1
ATOM 697 C C . PHE A 1 86 ? -15.679 -8.195 9.828 1.00 92.31 86 PHE A C 1
ATOM 699 O O . PHE A 1 86 ? -16.483 -7.309 9.552 1.00 92.31 86 PHE A O 1
ATOM 706 N N . ASN A 1 87 ? -15.695 -9.386 9.218 1.00 94.56 87 ASN A N 1
ATOM 707 C CA . ASN A 1 87 ? -16.609 -9.788 8.147 1.00 94.56 87 ASN A CA 1
ATOM 708 C C . ASN A 1 87 ? -16.673 -8.768 6.993 1.00 94.56 87 ASN A C 1
ATOM 710 O O . ASN A 1 87 ? -17.749 -8.320 6.580 1.00 94.56 87 ASN A O 1
ATOM 714 N N . LEU A 1 88 ? -15.509 -8.356 6.495 1.00 92.94 88 LEU A N 1
ATOM 715 C CA . LEU A 1 88 ? -15.402 -7.464 5.343 1.00 92.94 88 LEU A CA 1
ATOM 716 C C . LEU A 1 88 ? -15.519 -8.263 4.028 1.00 92.94 88 LEU A C 1
ATOM 718 O O . LEU A 1 88 ? -15.001 -9.376 3.950 1.00 92.94 88 LEU A O 1
ATOM 722 N N . PRO A 1 89 ? -16.181 -7.719 2.984 1.00 93.69 89 PRO A N 1
ATOM 723 C CA . PRO A 1 89 ? -16.804 -6.389 2.911 1.00 93.69 89 PRO A CA 1
ATOM 724 C C . PRO A 1 89 ? -18.207 -6.284 3.532 1.00 93.69 89 PRO A C 1
ATOM 726 O O . PRO A 1 89 ? -18.724 -5.176 3.654 1.00 93.69 89 PRO A O 1
ATOM 729 N N . SER A 1 90 ? -18.836 -7.397 3.915 1.00 96.38 90 SER A N 1
ATOM 730 C CA . SER A 1 90 ? -20.254 -7.454 4.311 1.00 96.38 90 SER A CA 1
ATOM 731 C C . SER A 1 90 ? -20.644 -6.491 5.439 1.00 96.38 90 SER A C 1
ATOM 733 O O . SER A 1 90 ? -21.763 -5.987 5.445 1.00 96.38 90 SER A O 1
ATOM 735 N N . LYS A 1 91 ? -19.738 -6.224 6.387 1.00 96.00 91 LYS A N 1
ATOM 736 C CA . LYS A 1 91 ? -19.943 -5.317 7.533 1.00 96.00 91 LYS A CA 1
ATOM 737 C C . LYS A 1 91 ? -19.076 -4.053 7.467 1.00 96.00 91 LYS A C 1
ATOM 739 O O . LYS A 1 91 ? -18.626 -3.541 8.491 1.00 96.00 91 LYS A O 1
ATOM 744 N N . ARG A 1 92 ? -18.832 -3.535 6.258 1.00 95.19 92 ARG A N 1
ATOM 745 C CA . ARG A 1 92 ? -17.999 -2.340 6.041 1.00 95.19 92 ARG A CA 1
ATOM 746 C C . ARG A 1 92 ? -18.439 -1.134 6.874 1.00 95.19 92 ARG A C 1
ATOM 748 O O . ARG A 1 92 ? -17.595 -0.519 7.515 1.00 95.19 92 ARG A O 1
ATOM 755 N N . GLU A 1 93 ? -19.733 -0.827 6.897 1.00 95.62 93 GLU A N 1
ATOM 756 C CA . GLU A 1 93 ? -20.267 0.336 7.623 1.00 95.62 93 GLU A CA 1
ATOM 757 C C . GLU A 1 93 ? -20.008 0.236 9.137 1.00 95.62 93 GLU A C 1
ATOM 759 O O . GLU A 1 93 ? -19.504 1.180 9.741 1.00 95.62 93 GLU A O 1
ATOM 764 N N . GLU A 1 94 ? -20.243 -0.936 9.744 1.00 95.31 94 GLU A N 1
ATOM 765 C CA . GLU A 1 94 ? -19.951 -1.188 11.168 1.00 95.31 94 GLU A CA 1
ATOM 766 C C . GLU A 1 94 ? -18.451 -1.018 11.486 1.00 95.31 94 GLU A C 1
ATOM 768 O O . GLU A 1 94 ? -18.059 -0.519 12.549 1.00 95.31 94 GLU A O 1
ATOM 773 N N . PHE A 1 95 ? -17.582 -1.421 10.555 1.00 95.31 95 PHE A N 1
ATOM 774 C CA . PHE A 1 95 ? -16.142 -1.238 10.704 1.00 95.31 95 PHE A CA 1
ATOM 775 C C . PHE A 1 95 ? -15.735 0.238 10.577 1.00 95.31 95 PHE A C 1
ATOM 777 O O . PHE A 1 95 ? -14.921 0.726 11.363 1.00 95.31 95 PHE A O 1
ATOM 784 N N . GLU A 1 96 ? -16.341 0.986 9.654 1.00 95.38 96 GLU A N 1
ATOM 785 C CA . GLU A 1 96 ? -16.118 2.428 9.495 1.00 95.38 96 GLU A CA 1
ATOM 786 C C . GLU A 1 96 ? -16.596 3.238 10.718 1.00 95.38 96 GLU A C 1
ATOM 788 O O . GLU A 1 96 ? -15.949 4.216 11.105 1.00 95.38 96 GLU A O 1
ATOM 793 N N . GLU A 1 97 ? -17.639 2.796 11.428 1.00 94.62 97 GLU A N 1
ATOM 794 C CA . GLU A 1 97 ? -18.007 3.373 12.731 1.00 94.62 97 GLU A CA 1
ATOM 795 C C . GLU A 1 97 ? -16.922 3.164 13.798 1.00 94.62 97 GLU A C 1
ATOM 797 O O . GLU A 1 97 ? -16.682 4.038 14.638 1.00 94.62 97 GLU A O 1
ATOM 802 N N . SER A 1 98 ? -16.239 2.018 13.771 1.00 92.81 98 SER A N 1
ATOM 803 C CA . SER A 1 98 ? -15.110 1.741 14.669 1.00 92.81 98 SER A CA 1
ATOM 804 C C . SER A 1 98 ? -13.914 2.642 14.346 1.00 92.81 98 SER A C 1
ATOM 806 O O . SER A 1 98 ? -13.292 3.193 15.256 1.00 92.81 98 SER A O 1
ATOM 808 N N . ILE A 1 99 ? -13.657 2.881 13.056 1.00 94.44 99 ILE A N 1
ATOM 809 C CA . ILE A 1 99 ? -12.663 3.853 12.575 1.00 94.44 99 ILE A CA 1
ATOM 810 C C . ILE A 1 99 ? -12.967 5.257 13.094 1.00 94.44 99 ILE A C 1
ATOM 812 O O . ILE A 1 99 ? -12.074 5.925 13.619 1.00 94.44 99 ILE A O 1
ATOM 816 N N . LYS A 1 100 ? -14.227 5.699 13.014 1.00 92.88 100 LYS A N 1
ATOM 817 C CA . LYS A 1 100 ? -14.637 7.018 13.511 1.00 92.88 100 LYS A CA 1
ATOM 818 C C . LYS A 1 100 ? -14.301 7.202 14.994 1.00 92.88 100 LYS A C 1
ATOM 820 O O . LYS A 1 100 ? -13.717 8.218 15.357 1.00 92.88 100 LYS A O 1
ATOM 825 N N . LYS A 1 101 ? -14.570 6.196 15.831 1.00 91.06 101 LYS A N 1
ATOM 826 C CA . LYS A 1 101 ? -14.220 6.226 17.265 1.00 91.06 101 LYS A CA 1
ATOM 827 C C . LYS A 1 101 ? -12.709 6.338 17.494 1.00 91.06 101 LYS A C 1
ATOM 829 O O . LYS A 1 101 ? -12.271 7.056 18.390 1.00 91.06 101 LYS A O 1
ATOM 834 N N . VAL A 1 102 ? -11.893 5.653 16.691 1.00 90.88 102 VAL A N 1
ATOM 835 C CA . VAL A 1 102 ? -10.426 5.763 16.786 1.00 90.88 102 VAL A CA 1
ATOM 836 C C . VAL A 1 102 ? -9.933 7.140 16.350 1.00 90.88 102 VAL A C 1
ATOM 838 O O . VAL A 1 102 ? -9.059 7.699 17.011 1.00 90.88 102 VAL A O 1
ATOM 841 N N . ASN A 1 103 ? -10.526 7.724 15.310 1.00 92.69 103 ASN A N 1
ATOM 842 C CA . ASN A 1 103 ? -10.214 9.087 14.877 1.00 92.69 103 ASN A CA 1
ATOM 843 C C . ASN A 1 103 ? -10.593 10.140 15.930 1.00 92.69 103 ASN A C 1
ATOM 845 O O . ASN A 1 103 ? -9.863 11.106 16.106 1.00 92.69 103 ASN A O 1
ATOM 849 N N . GLU A 1 104 ? -11.695 9.949 16.658 1.00 89.31 104 GLU A N 1
ATOM 850 C CA . GLU A 1 104 ? -12.125 10.859 17.732 1.00 89.31 104 GLU A CA 1
ATOM 851 C C . GLU A 1 104 ? -11.274 10.740 19.008 1.00 89.31 104 GLU A C 1
ATOM 853 O O . GLU A 1 104 ? -11.186 11.689 19.786 1.00 89.31 104 GLU A O 1
ATOM 858 N N . THR A 1 105 ? -10.656 9.579 19.247 1.00 86.06 105 THR A N 1
ATOM 859 C CA . THR A 1 105 ? -9.886 9.298 20.474 1.00 86.06 105 THR A CA 1
ATOM 860 C C . THR A 1 105 ? -8.378 9.456 20.308 1.00 86.06 105 THR A C 1
ATOM 862 O O . THR A 1 105 ? -7.668 9.652 21.296 1.00 86.06 105 THR A O 1
ATOM 865 N N . CYS A 1 106 ? -7.855 9.368 19.085 1.00 81.88 106 CYS A N 1
ATOM 866 C CA . CYS A 1 106 ? -6.454 9.657 18.811 1.00 81.88 106 CYS A CA 1
ATOM 867 C C . CYS A 1 106 ? -6.228 11.166 18.695 1.00 81.88 106 CYS A C 1
ATOM 869 O O . CYS A 1 106 ? -6.893 11.843 17.925 1.00 81.88 106 CYS A O 1
ATOM 871 N N . SER A 1 107 ? -5.198 11.680 19.367 1.00 76.38 107 SER A N 1
ATOM 872 C CA . SER A 1 107 ? -4.765 13.083 19.256 1.00 76.38 107 SER A CA 1
ATOM 873 C C . SER A 1 107 ? -4.082 13.422 17.918 1.00 76.38 107 SER A C 1
ATOM 875 O O . SER A 1 107 ? -3.430 14.460 17.808 1.00 76.38 107 SER A O 1
ATOM 877 N N . TYR A 1 108 ? -4.153 12.531 16.926 1.00 80.56 108 TYR A N 1
ATOM 878 C CA . TYR A 1 108 ? -3.518 12.719 15.628 1.00 80.56 108 TYR A CA 1
ATOM 879 C C . TYR A 1 108 ? -4.389 13.609 14.741 1.00 80.56 108 TYR A C 1
ATOM 881 O O . TYR A 1 108 ? -5.609 13.492 14.725 1.00 80.56 108 TYR A O 1
ATOM 889 N N . SER A 1 109 ? -3.755 14.517 14.001 1.00 76.19 109 SER A N 1
ATOM 890 C CA . SER A 1 109 ? -4.449 15.539 13.209 1.00 76.19 109 SER A CA 1
ATOM 891 C C . SER A 1 109 ? -5.119 15.004 11.941 1.00 76.19 109 SER A C 1
ATOM 893 O O . SER A 1 109 ? -5.920 15.719 11.341 1.00 76.19 109 SER A O 1
ATOM 895 N N . LEU A 1 110 ? -4.796 13.778 11.517 1.00 87.38 110 LEU A N 1
ATOM 896 C CA . LEU A 1 110 ? -5.271 13.196 10.265 1.00 87.38 110 LEU A CA 1
ATOM 897 C C . LEU A 1 110 ? -6.055 11.902 10.513 1.00 87.38 110 LEU A C 1
ATOM 899 O O . LEU A 1 110 ? -5.601 11.061 11.293 1.00 87.38 110 LEU A O 1
ATOM 903 N N . PRO A 1 111 ? -7.209 11.720 9.844 1.00 92.12 111 PRO A N 1
ATOM 904 C CA . PRO A 1 111 ? -8.052 10.554 10.051 1.00 92.12 111 PRO A CA 1
ATOM 905 C C . PRO A 1 111 ? -7.500 9.322 9.327 1.00 92.12 111 PRO A C 1
ATOM 907 O O . PRO A 1 111 ? -7.070 9.409 8.175 1.00 92.12 111 PRO A O 1
ATOM 910 N N . ILE A 1 112 ? -7.593 8.158 9.974 1.00 94.31 112 ILE A N 1
ATOM 911 C CA . ILE A 1 112 ? -7.439 6.863 9.307 1.00 94.31 112 ILE A CA 1
ATOM 912 C C . ILE A 1 112 ? -8.732 6.501 8.572 1.00 94.31 112 ILE A C 1
ATOM 914 O O . ILE A 1 112 ? -9.829 6.846 9.023 1.00 94.31 112 ILE A O 1
ATOM 918 N N . GLN A 1 113 ? -8.609 5.829 7.432 1.00 95.06 113 GLN A N 1
ATOM 919 C CA . GLN A 1 113 ? -9.719 5.441 6.560 1.00 95.06 113 GLN A CA 1
ATOM 920 C C . GLN A 1 113 ? -9.568 3.991 6.103 1.00 95.06 113 GLN A C 1
ATOM 922 O O . GLN A 1 113 ? -8.450 3.527 5.898 1.00 95.06 113 GLN A O 1
ATOM 927 N N . LEU A 1 114 ? -10.688 3.292 5.892 1.00 95.25 114 LEU A N 1
ATOM 928 C CA . LEU A 1 114 ? -10.696 1.998 5.210 1.00 95.25 114 LEU A CA 1
ATOM 929 C C . LEU A 1 114 ? -10.732 2.218 3.698 1.00 95.25 114 LEU A C 1
ATOM 931 O O . LEU A 1 114 ? -11.648 2.852 3.170 1.00 95.25 114 LEU A O 1
ATOM 935 N N . LYS A 1 115 ? -9.778 1.624 2.993 1.00 94.25 115 LYS A N 1
ATOM 936 C CA . LYS A 1 115 ? -9.706 1.621 1.535 1.00 94.25 115 LYS A CA 1
ATOM 937 C C . LYS A 1 115 ? -9.492 0.207 1.008 1.00 94.25 115 LYS A C 1
ATOM 939 O O . LYS A 1 115 ? -9.354 -0.758 1.765 1.00 94.25 115 LYS A O 1
ATOM 944 N N . THR A 1 116 ? -9.552 0.088 -0.312 1.00 92.50 116 THR A N 1
ATOM 945 C CA . THR A 1 116 ? -9.546 -1.195 -1.003 1.00 92.50 116 THR A CA 1
ATOM 946 C C . THR A 1 116 ? -8.659 -1.113 -2.237 1.00 92.50 116 THR A C 1
ATOM 948 O O . THR A 1 116 ? -8.832 -0.213 -3.058 1.00 92.50 116 THR A O 1
ATOM 951 N N . ILE A 1 117 ? -7.734 -2.062 -2.377 1.00 90.75 117 ILE A N 1
ATOM 952 C CA . ILE A 1 117 ? -7.095 -2.365 -3.655 1.00 90.75 117 ILE A CA 1
ATOM 953 C C . ILE A 1 117 ? -7.956 -3.423 -4.348 1.00 90.75 117 ILE A C 1
ATOM 955 O O . ILE A 1 117 ? -8.225 -4.469 -3.757 1.00 90.75 117 ILE A O 1
ATOM 959 N N . PRO A 1 118 ? -8.401 -3.178 -5.584 1.00 92.12 118 PRO A N 1
ATOM 960 C CA . PRO A 1 118 ? -9.236 -4.130 -6.297 1.00 92.12 118 PRO A CA 1
ATOM 961 C C . PRO A 1 118 ? -8.468 -5.402 -6.668 1.00 92.12 118 PRO A C 1
ATOM 963 O O . PRO A 1 118 ? -7.261 -5.386 -6.882 1.00 92.12 118 PRO A O 1
ATOM 966 N N . LYS A 1 119 ? -9.177 -6.510 -6.851 1.00 94.06 119 LYS A N 1
ATOM 967 C CA . LYS A 1 119 ? -8.610 -7.697 -7.496 1.00 94.06 119 LYS A CA 1
ATOM 968 C C . LYS A 1 119 ? -8.140 -7.401 -8.924 1.00 94.06 119 LYS A C 1
ATOM 970 O O . LYS A 1 119 ? -8.650 -6.504 -9.612 1.00 94.06 119 LYS A O 1
ATOM 975 N N . GLY A 1 120 ? -7.188 -8.195 -9.400 1.00 95.00 120 GLY A N 1
ATOM 976 C CA .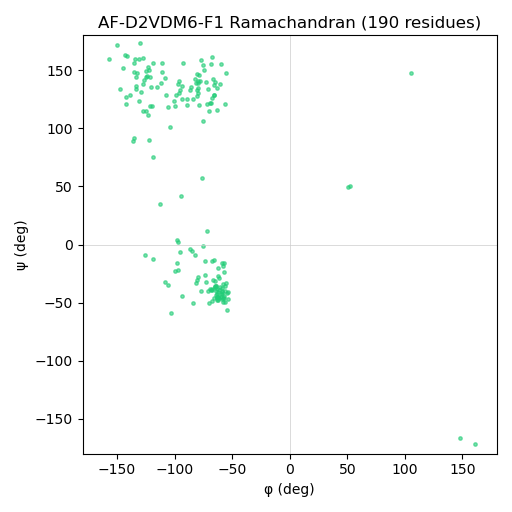 GLY A 1 120 ? -6.656 -8.068 -10.753 1.00 95.00 120 GLY A CA 1
ATOM 977 C C . GLY A 1 120 ? -5.192 -8.458 -10.874 1.00 95.00 120 GLY A C 1
ATOM 978 O O . GLY A 1 120 ? -4.620 -9.081 -9.978 1.00 95.00 120 GLY A O 1
ATOM 979 N N . VAL A 1 121 ? -4.613 -8.088 -12.014 1.00 96.25 121 VAL A N 1
ATOM 980 C CA . VAL A 1 121 ? -3.213 -8.339 -12.353 1.00 96.25 121 VAL A CA 1
ATOM 981 C C . VAL A 1 121 ? -2.372 -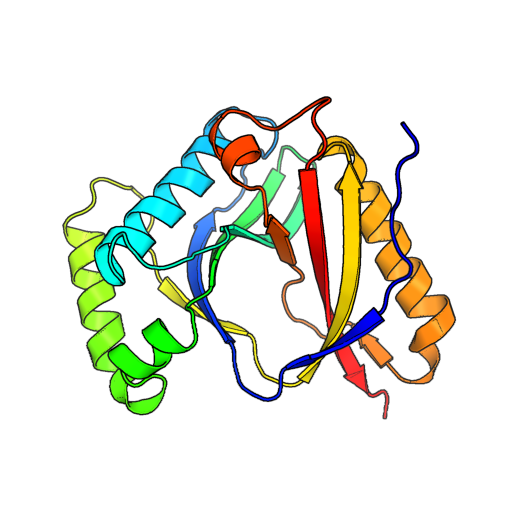7.136 -11.950 1.00 96.25 121 VAL A C 1
ATOM 983 O O . VAL A 1 121 ? -2.752 -5.988 -12.181 1.00 96.25 121 VAL A O 1
ATOM 986 N N . TYR A 1 122 ? -1.227 -7.415 -11.343 1.00 95.81 122 TYR A N 1
ATOM 987 C CA . TYR A 1 122 ? -0.266 -6.417 -10.903 1.00 95.81 122 TYR A CA 1
ATOM 988 C C . TYR A 1 122 ? 1.122 -6.831 -11.354 1.00 95.81 122 TYR A C 1
ATOM 990 O O . TYR A 1 122 ? 1.433 -8.023 -11.412 1.00 95.81 122 TYR A O 1
ATOM 998 N N . LEU A 1 123 ? 1.957 -5.841 -11.641 1.00 96.12 123 LEU A N 1
ATOM 999 C CA . LEU A 1 123 ? 3.383 -6.050 -11.792 1.00 96.12 123 LEU A CA 1
ATOM 1000 C C . LEU A 1 123 ? 4.046 -5.778 -10.448 1.00 96.12 123 LEU A C 1
ATOM 1002 O O . LEU A 1 123 ? 3.865 -4.701 -9.877 1.00 96.12 123 LEU A O 1
ATOM 1006 N N . LYS A 1 124 ? 4.798 -6.758 -9.959 1.00 95.69 124 LYS A N 1
ATOM 1007 C CA . LYS A 1 124 ? 5.543 -6.690 -8.709 1.00 95.69 124 LYS A CA 1
ATOM 1008 C C . LYS A 1 124 ? 7.039 -6.686 -8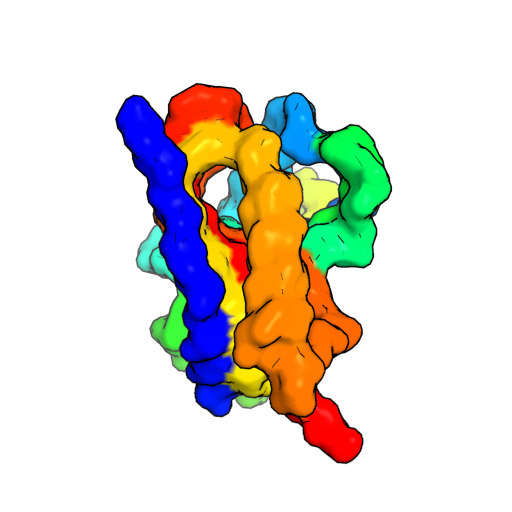.998 1.00 95.69 124 LYS A C 1
ATOM 1010 O O . LYS A 1 124 ? 7.502 -7.470 -9.822 1.00 95.69 124 LYS A O 1
ATOM 1015 N N . LYS A 1 125 ? 7.817 -5.869 -8.291 1.00 95.19 125 LYS A N 1
ATOM 1016 C CA . LYS A 1 125 ? 9.285 -5.964 -8.292 1.00 95.19 125 LYS A CA 1
ATOM 1017 C C . LYS A 1 125 ? 9.822 -5.958 -6.872 1.00 95.19 125 LYS A C 1
ATOM 1019 O O . LYS A 1 125 ? 9.558 -5.037 -6.107 1.00 95.19 125 LYS A O 1
ATOM 1024 N N . HIS A 1 126 ? 10.580 -7.001 -6.549 1.00 94.62 126 HIS A N 1
ATOM 1025 C CA . HIS A 1 126 ? 11.240 -7.153 -5.260 1.00 94.62 126 HIS A CA 1
ATOM 1026 C C . HIS A 1 126 ? 12.606 -6.469 -5.265 1.00 94.62 126 HIS A C 1
ATOM 1028 O O . HIS A 1 126 ? 13.415 -6.667 -6.182 1.00 94.62 126 HIS A O 1
ATOM 1034 N N . TYR A 1 127 ? 12.880 -5.702 -4.217 1.00 92.56 127 TYR A N 1
ATOM 1035 C CA . TYR A 1 127 ? 14.121 -4.972 -4.026 1.00 92.56 127 TYR A CA 1
ATOM 1036 C C . TYR A 1 127 ? 14.666 -5.158 -2.613 1.00 92.56 127 TYR A C 1
ATOM 1038 O O . TYR A 1 127 ? 13.934 -5.060 -1.631 1.00 92.56 127 TYR A O 1
ATOM 1046 N N . VAL A 1 128 ? 15.979 -5.376 -2.527 1.00 92.19 128 VAL A N 1
ATOM 1047 C CA . VAL A 1 128 ? 16.729 -5.353 -1.270 1.00 92.19 128 VAL A CA 1
ATOM 1048 C C . VAL A 1 128 ? 17.868 -4.352 -1.407 1.00 92.19 128 VAL A C 1
ATOM 1050 O O . VAL A 1 128 ? 18.775 -4.538 -2.228 1.00 92.19 128 VAL A O 1
ATOM 1053 N N . GLY A 1 129 ? 17.814 -3.284 -0.617 1.00 89.56 129 GLY A N 1
ATOM 1054 C CA . GLY A 1 129 ? 18.857 -2.267 -0.580 1.00 89.56 129 GLY A CA 1
ATOM 1055 C C . GLY A 1 129 ? 18.404 -0.934 0.021 1.00 89.56 129 GLY A C 1
ATOM 1056 O O . GLY A 1 129 ? 17.314 -0.842 0.581 1.00 89.56 129 GLY A O 1
ATOM 1057 N N . PRO A 1 130 ? 19.247 0.106 -0.060 1.00 85.19 130 PRO A N 1
ATOM 1058 C CA . PRO A 1 130 ? 18.947 1.417 0.508 1.00 85.19 130 PRO A CA 1
ATOM 1059 C C . PRO A 1 130 ? 17.690 2.078 -0.073 1.00 85.19 130 PRO A C 1
ATOM 1061 O O . PRO A 1 130 ? 17.508 2.120 -1.292 1.00 85.19 130 PRO A O 1
ATOM 1064 N N . TYR A 1 131 ? 16.876 2.699 0.789 1.00 82.12 131 TYR A N 1
ATOM 1065 C CA . TYR A 1 131 ? 15.629 3.373 0.392 1.00 82.12 131 TYR A CA 1
ATOM 1066 C C . TYR A 1 131 ? 15.858 4.452 -0.682 1.00 82.12 131 TYR A C 1
ATOM 1068 O O . TYR A 1 131 ? 15.077 4.587 -1.620 1.00 82.12 131 TYR A O 1
ATOM 1076 N N . MET A 1 132 ? 16.986 5.170 -0.616 1.00 80.31 132 MET A N 1
ATOM 1077 C CA . MET A 1 132 ? 17.346 6.222 -1.580 1.00 80.31 132 MET A CA 1
ATOM 1078 C C . MET A 1 132 ? 17.453 5.752 -3.042 1.00 80.31 132 MET A C 1
ATOM 1080 O O . MET A 1 132 ? 17.478 6.580 -3.951 1.00 80.31 132 MET A O 1
ATOM 1084 N N . HIS A 1 133 ? 17.534 4.444 -3.293 1.00 85.75 133 HIS A N 1
ATOM 1085 C CA . HIS A 1 133 ? 17.591 3.888 -4.642 1.00 85.75 133 HIS A CA 1
ATOM 1086 C C . HIS A 1 133 ? 16.233 3.444 -5.191 1.00 85.75 133 HIS A C 1
ATOM 1088 O O . HIS A 1 133 ? 16.159 3.137 -6.381 1.00 85.75 133 HIS A O 1
ATOM 1094 N N . LEU A 1 134 ? 15.158 3.460 -4.394 1.00 85.56 134 LEU A N 1
ATOM 1095 C CA . LEU A 1 134 ? 13.828 3.018 -4.834 1.00 85.56 134 LEU A CA 1
ATOM 1096 C C . LEU A 1 134 ? 13.312 3.784 -6.050 1.00 85.56 134 LEU A C 1
ATOM 1098 O O . LEU A 1 134 ? 12.713 3.178 -6.931 1.00 85.56 134 LEU A O 1
ATOM 1102 N N . GLY A 1 135 ? 13.638 5.075 -6.176 1.00 85.50 135 GLY A N 1
ATOM 1103 C CA . GLY A 1 135 ? 13.295 5.851 -7.372 1.00 85.50 135 GLY A CA 1
ATOM 1104 C C . GLY A 1 135 ? 13.844 5.231 -8.663 1.00 85.50 135 GLY A C 1
ATOM 1105 O O . GLY A 1 135 ? 13.139 5.148 -9.662 1.00 85.50 135 GLY A O 1
ATOM 1106 N N . ARG A 1 136 ? 15.073 4.699 -8.640 1.00 87.88 136 ARG A N 1
ATOM 1107 C CA . ARG A 1 136 ? 15.635 3.971 -9.787 1.00 87.88 136 ARG A CA 1
ATOM 1108 C C . ARG A 1 136 ? 14.923 2.636 -10.014 1.00 87.88 136 ARG A C 1
ATOM 1110 O O . ARG A 1 136 ? 14.703 2.259 -11.158 1.00 87.88 136 ARG A O 1
ATOM 1117 N N . VAL A 1 137 ? 14.559 1.933 -8.943 1.00 91.19 137 VAL A N 1
ATOM 1118 C CA . VAL A 1 137 ? 13.842 0.650 -9.026 1.00 91.19 137 VAL A CA 1
ATOM 1119 C C . VAL A 1 137 ? 12.452 0.837 -9.651 1.00 91.19 137 VAL A C 1
ATOM 1121 O O . VAL A 1 137 ? 12.033 -0.006 -10.442 1.00 91.19 137 VAL A O 1
ATOM 1124 N N . TRP A 1 138 ? 11.769 1.955 -9.378 1.00 90.69 138 TRP A N 1
ATOM 1125 C CA . TRP A 1 138 ? 10.519 2.332 -10.053 1.00 90.69 138 TRP A CA 1
ATOM 1126 C C . TRP A 1 138 ? 10.700 2.542 -11.555 1.00 90.69 138 TRP A C 1
ATOM 1128 O O . TRP A 1 138 ? 9.902 2.040 -12.346 1.00 90.69 138 TRP A O 1
ATOM 1138 N N . GLU A 1 139 ? 11.753 3.246 -11.970 1.00 90.50 139 GLU A N 1
ATOM 1139 C CA . GLU A 1 139 ? 12.044 3.443 -13.396 1.00 90.50 139 GLU A CA 1
ATOM 1140 C C . GLU A 1 139 ? 12.397 2.121 -14.095 1.00 90.50 139 GLU A C 1
ATOM 1142 O O . GLU A 1 139 ? 11.966 1.869 -15.223 1.00 90.50 139 GLU A O 1
ATOM 1147 N N . GLU A 1 140 ? 13.103 1.224 -13.403 1.00 91.94 140 GLU A N 1
ATOM 1148 C CA . GLU A 1 140 ? 13.347 -0.140 -13.879 1.00 91.94 140 GLU A CA 1
ATOM 1149 C C . GLU A 1 140 ? 12.038 -0.939 -14.006 1.00 91.94 140 GLU A C 1
ATOM 1151 O O . GLU A 1 140 ? 11.829 -1.590 -15.026 1.00 91.94 140 GLU A O 1
ATOM 1156 N N . LEU A 1 141 ? 11.121 -0.849 -13.035 1.00 92.19 141 LEU A N 1
ATOM 1157 C CA . LEU A 1 141 ? 9.801 -1.493 -13.099 1.00 92.19 141 LEU A CA 1
ATOM 1158 C C . LEU A 1 141 ? 8.981 -0.999 -14.302 1.00 92.19 141 LEU A C 1
ATOM 1160 O O . LEU A 1 141 ? 8.413 -1.816 -15.026 1.00 92.19 141 LEU A O 1
ATOM 1164 N N . LYS A 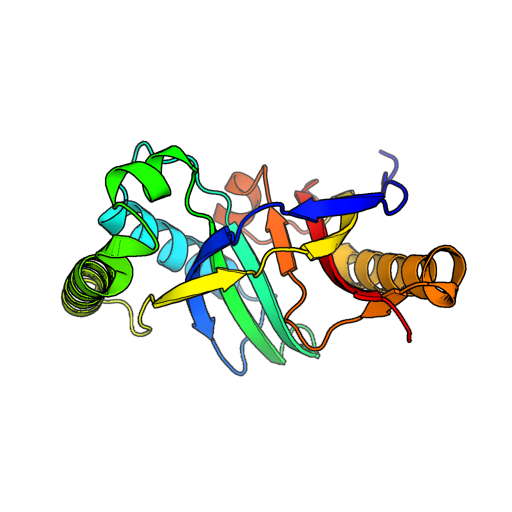1 142 ? 8.949 0.317 -14.555 1.00 91.19 142 LYS A N 1
ATOM 1165 C CA . LYS A 1 142 ? 8.264 0.904 -15.725 1.00 91.19 142 LYS A CA 1
ATOM 1166 C C . LYS A 1 142 ? 8.893 0.459 -17.044 1.00 91.19 142 LYS A C 1
ATOM 1168 O O . LYS A 1 142 ? 8.180 0.174 -18.007 1.00 91.19 142 LYS A O 1
ATOM 1173 N N . THR A 1 143 ? 10.222 0.375 -17.085 1.00 93.12 143 THR A N 1
ATOM 1174 C CA . THR A 1 143 ? 10.954 -0.125 -18.256 1.00 93.12 143 THR A CA 1
ATOM 1175 C C . THR A 1 143 ? 10.599 -1.586 -18.519 1.00 93.12 143 THR A C 1
ATOM 1177 O O . THR A 1 143 ? 10.223 -1.932 -19.635 1.00 93.12 143 THR A O 1
ATOM 1180 N N . GLU A 1 144 ? 10.614 -2.436 -17.488 1.00 93.31 144 GLU A N 1
ATOM 1181 C CA . GLU A 1 144 ? 10.228 -3.845 -17.616 1.00 93.31 144 GLU A CA 1
ATOM 1182 C C . GLU A 1 144 ? 8.761 -4.023 -18.021 1.00 93.31 144 GLU A C 1
ATOM 1184 O O . GLU A 1 144 ? 8.474 -4.891 -18.846 1.00 93.31 144 GLU A O 1
ATOM 1189 N N . LEU A 1 145 ? 7.843 -3.194 -17.503 1.00 93.19 145 LEU A N 1
ATOM 1190 C CA . LEU A 1 145 ? 6.458 -3.149 -17.977 1.00 93.19 145 LEU A CA 1
ATOM 1191 C C . LEU A 1 145 ? 6.428 -2.905 -19.486 1.00 93.19 145 LEU A C 1
ATOM 1193 O O . LEU A 1 145 ? 5.884 -3.728 -20.213 1.00 93.19 145 LEU A O 1
ATOM 1197 N N . SER A 1 146 ? 7.049 -1.823 -19.957 1.00 93.25 146 SER A N 1
ATOM 1198 C CA . SER A 1 146 ? 7.058 -1.447 -21.375 1.00 93.25 146 SER A CA 1
ATOM 1199 C C . SER A 1 146 ? 7.670 -2.529 -22.273 1.00 93.25 146 SER A C 1
ATOM 1201 O O . SER A 1 146 ? 7.079 -2.902 -23.284 1.00 93.25 146 SER A O 1
ATOM 1203 N N . GLU A 1 147 ? 8.829 -3.070 -21.893 1.00 94.62 147 GLU A N 1
ATOM 1204 C CA . GLU A 1 147 ? 9.616 -3.968 -22.745 1.00 94.62 147 GLU A CA 1
ATOM 1205 C C . GLU A 1 147 ? 9.130 -5.420 -22.743 1.00 94.62 147 GLU A C 1
ATOM 1207 O O . GLU A 1 147 ? 9.269 -6.108 -23.753 1.00 94.62 147 GLU A O 1
ATOM 1212 N N . LYS A 1 148 ? 8.594 -5.916 -21.620 1.00 94.44 148 LYS A N 1
ATOM 1213 C CA . LYS A 1 148 ? 8.250 -7.343 -21.467 1.00 94.44 148 LYS A CA 1
ATOM 1214 C C . LYS A 1 148 ? 6.755 -7.612 -21.466 1.00 94.44 148 LYS A C 1
ATOM 1216 O O . LYS A 1 148 ? 6.330 -8.682 -21.890 1.00 94.44 148 LYS A O 1
ATOM 1221 N N . PHE A 1 149 ? 5.966 -6.673 -20.955 1.00 93.38 149 PHE A N 1
ATOM 1222 C CA . PHE A 1 149 ? 4.533 -6.861 -20.726 1.00 93.38 149 PHE A CA 1
ATOM 1223 C C . PHE A 1 149 ? 3.679 -5.881 -21.538 1.00 93.38 149 PHE A C 1
ATOM 1225 O O . PHE A 1 149 ? 2.474 -6.088 -21.666 1.00 93.38 149 PHE A O 1
ATOM 1232 N N . GLY A 1 150 ? 4.299 -4.855 -22.126 1.00 91.25 150 GLY A N 1
ATOM 1233 C CA . GLY A 1 150 ? 3.646 -3.715 -22.758 1.00 91.25 150 GLY A CA 1
ATOM 1234 C C . GLY A 1 150 ? 2.869 -4.047 -24.027 1.00 91.25 150 GLY A C 1
ATOM 1235 O O . GLY A 1 150 ? 2.065 -3.233 -24.469 1.00 91.25 150 GLY A O 1
ATOM 1236 N N . GLU A 1 151 ? 3.056 -5.226 -24.618 1.00 93.94 151 GLU A N 1
ATOM 1237 C CA . GLU A 1 151 ? 2.207 -5.693 -25.722 1.00 93.94 151 GLU A CA 1
ATOM 1238 C C . GLU A 1 151 ? 0.808 -6.102 -25.243 1.00 93.94 151 GLU A C 1
ATOM 1240 O O . GLU A 1 151 ? -0.166 -5.924 -25.969 1.00 93.94 151 GLU A O 1
ATOM 1245 N N . ILE A 1 152 ? 0.704 -6.617 -24.015 1.00 96.00 152 ILE A N 1
ATOM 1246 C CA . ILE A 1 152 ? -0.530 -7.188 -23.455 1.00 96.00 152 ILE A CA 1
ATOM 1247 C C . ILE A 1 152 ? -1.145 -6.244 -22.424 1.00 96.00 152 ILE A C 1
ATOM 1249 O O . ILE A 1 152 ? -2.364 -6.152 -22.322 1.00 96.00 152 ILE A O 1
ATOM 1253 N N . TYR A 1 153 ? -0.315 -5.532 -21.668 1.00 95.31 153 TYR A N 1
ATOM 1254 C CA . TYR A 1 153 ? -0.733 -4.764 -20.506 1.00 95.31 153 TYR A CA 1
ATOM 1255 C C . TYR A 1 153 ? -0.353 -3.289 -20.615 1.00 95.31 153 TYR A C 1
ATOM 1257 O O . TYR A 1 153 ? 0.640 -2.914 -21.241 1.00 95.31 153 TYR A O 1
ATOM 1265 N N . GLU A 1 154 ? -1.132 -2.445 -19.952 1.00 93.50 154 GLU A N 1
ATOM 1266 C CA . GLU A 1 154 ? -0.778 -1.067 -19.617 1.00 93.50 154 GLU A CA 1
ATOM 1267 C C . GLU A 1 154 ? -1.045 -0.788 -18.137 1.00 93.50 154 GLU A C 1
ATOM 1269 O O . GLU A 1 154 ? -1.799 -1.511 -17.478 1.00 93.50 154 GLU A O 1
ATOM 1274 N N . GLU A 1 155 ? -0.395 0.247 -17.606 1.00 91.00 155 GLU A N 1
ATOM 1275 C CA . GLU A 1 155 ? -0.608 0.691 -16.231 1.00 91.00 155 GLU A CA 1
ATOM 1276 C C . GLU A 1 155 ? -2.036 1.227 -16.066 1.00 91.00 155 GLU A C 1
ATOM 1278 O O . GLU A 1 155 ? -2.515 2.059 -16.840 1.00 91.00 155 GLU A O 1
ATOM 1283 N N . ALA A 1 156 ? -2.735 0.728 -15.051 1.00 88.25 156 ALA A N 1
ATOM 1284 C CA . ALA A 1 156 ? -4.064 1.200 -14.706 1.00 88.25 156 ALA A CA 1
ATOM 1285 C C . ALA A 1 156 ? -3.972 2.561 -13.991 1.00 88.25 156 ALA A C 1
ATOM 1287 O O . ALA A 1 156 ? -3.000 2.809 -13.281 1.00 88.25 156 ALA A O 1
ATOM 1288 N N . PRO A 1 157 ? -5.016 3.409 -14.048 1.00 83.38 157 PRO A N 1
ATOM 1289 C CA . PRO A 1 157 ? -5.073 4.663 -13.293 1.00 83.38 157 PRO A CA 1
ATOM 1290 C C . PRO A 1 157 ? -5.393 4.404 -11.807 1.00 83.38 157 PRO A C 1
ATOM 1292 O O . PRO A 1 157 ? -6.407 4.858 -11.280 1.00 83.38 157 PRO A O 1
ATOM 1295 N N . TYR A 1 158 ? -4.561 3.604 -11.148 1.00 78.81 158 TYR A N 1
ATOM 1296 C CA . TYR A 1 158 ? -4.620 3.272 -9.728 1.00 78.81 158 TYR A CA 1
ATOM 1297 C C . TYR A 1 158 ? -3.276 3.610 -9.085 1.00 78.81 158 TYR A C 1
ATOM 1299 O O . TYR A 1 158 ? -2.252 3.529 -9.761 1.00 78.81 158 TYR A O 1
ATOM 1307 N N . PRO A 1 159 ? -3.257 3.984 -7.796 1.00 80.12 159 PRO A N 1
ATOM 1308 C CA . PRO A 1 159 ? -2.013 4.337 -7.141 1.00 80.12 159 PRO A CA 1
ATOM 1309 C C . PRO A 1 159 ? -1.109 3.107 -7.035 1.00 80.12 159 PRO A C 1
ATOM 1311 O O . PRO A 1 159 ? -1.521 2.048 -6.554 1.00 80.12 159 PRO A O 1
ATOM 1314 N N . SER A 1 160 ? 0.125 3.279 -7.490 1.00 89.62 160 SER A N 1
ATOM 1315 C CA . SER A 1 160 ? 1.223 2.348 -7.263 1.00 89.62 160 SER A CA 1
ATOM 1316 C C . SER A 1 160 ? 1.713 2.477 -5.818 1.00 89.62 160 SER A C 1
ATOM 1318 O O . SER A 1 160 ? 1.595 3.547 -5.206 1.00 89.62 160 SER A O 1
ATOM 1320 N N . TRP A 1 161 ? 2.222 1.388 -5.246 1.00 92.25 161 TRP A N 1
ATOM 1321 C CA . TRP A 1 161 ? 2.642 1.376 -3.845 1.00 92.25 161 TRP A CA 1
ATOM 1322 C C . TRP A 1 161 ? 3.882 0.537 -3.592 1.00 92.25 161 TRP A C 1
ATOM 1324 O O . TRP A 1 161 ? 4.279 -0.303 -4.400 1.00 92.25 161 TRP A O 1
ATOM 1334 N N . GLU A 1 162 ? 4.472 0.789 -2.432 1.00 91.69 162 GLU A N 1
ATOM 1335 C CA . GLU A 1 162 ? 5.585 0.039 -1.871 1.00 91.69 162 GLU A CA 1
ATOM 1336 C C . GLU A 1 162 ? 5.126 -0.640 -0.585 1.00 91.69 162 GLU A C 1
ATOM 1338 O O . GLU A 1 162 ? 4.477 -0.002 0.241 1.00 91.69 162 GLU A O 1
ATOM 1343 N N . GLU A 1 163 ? 5.469 -1.910 -0.396 1.00 91.25 163 GLU A N 1
ATOM 1344 C CA . GLU A 1 163 ? 5.351 -2.614 0.883 1.00 91.25 163 GLU A CA 1
ATOM 1345 C C . GLU A 1 163 ? 6.735 -2.839 1.474 1.00 91.25 163 GLU A C 1
ATOM 1347 O O . GLU A 1 163 ? 7.678 -3.156 0.747 1.00 91.25 163 GLU A O 1
ATOM 1352 N N . HIS A 1 164 ? 6.851 -2.738 2.800 1.00 87.38 164 HIS A N 1
ATOM 1353 C CA . HIS A 1 164 ? 8.133 -2.879 3.491 1.00 87.38 164 HIS A CA 1
ATOM 1354 C C . HIS A 1 164 ? 8.090 -4.006 4.536 1.00 87.38 164 HIS A C 1
ATOM 1356 O O . HIS A 1 164 ? 7.753 -3.771 5.699 1.00 87.38 164 HIS A O 1
ATOM 1362 N N . PRO A 1 165 ? 8.423 -5.257 4.168 1.00 83.38 165 PRO A N 1
ATOM 1363 C CA . PRO A 1 165 ? 8.356 -6.388 5.092 1.00 83.38 165 PRO A CA 1
ATOM 1364 C C . PRO A 1 165 ? 9.229 -6.238 6.348 1.00 83.38 165 PRO A C 1
ATOM 1366 O O . PRO A 1 165 ? 8.769 -6.558 7.443 1.00 83.38 165 PRO A O 1
ATOM 1369 N N . ASN A 1 166 ? 10.448 -5.696 6.223 1.00 83.38 166 ASN A N 1
ATOM 1370 C CA . ASN A 1 166 ? 11.359 -5.408 7.346 1.00 83.38 166 ASN A CA 1
ATOM 1371 C C . ASN A 1 166 ? 11.234 -3.954 7.842 1.00 83.38 166 ASN A C 1
ATOM 1373 O O . ASN A 1 166 ? 12.220 -3.262 8.114 1.00 83.38 166 ASN A O 1
ATOM 1377 N N . HIS A 1 167 ? 9.994 -3.476 7.936 1.00 73.62 167 HIS A N 1
ATOM 1378 C CA . HIS A 1 167 ? 9.666 -2.109 8.320 1.00 73.62 167 HIS A CA 1
ATOM 1379 C C . HIS A 1 167 ? 10.210 -1.654 9.675 1.00 73.62 167 HIS A C 1
ATOM 1381 O O . HIS A 1 167 ? 10.226 -0.447 9.912 1.00 73.62 167 HIS A O 1
ATOM 1387 N N . GLU A 1 168 ? 10.662 -2.539 10.574 1.00 78.44 168 GLU A N 1
ATOM 1388 C CA . GLU A 1 168 ? 11.230 -2.098 11.856 1.00 78.44 168 GLU A CA 1
ATOM 1389 C C . GLU A 1 168 ? 12.419 -1.145 11.661 1.00 78.44 168 GLU A C 1
ATOM 1391 O O . GLU A 1 168 ? 12.706 -0.327 12.538 1.00 78.44 168 GLU A O 1
ATOM 1396 N N . ILE A 1 169 ? 13.081 -1.222 10.503 1.00 73.31 169 ILE A N 1
ATOM 1397 C CA . ILE A 1 169 ? 14.132 -0.296 10.078 1.00 73.31 169 ILE A CA 1
ATOM 1398 C C . ILE A 1 169 ? 13.541 1.087 9.761 1.00 73.31 169 ILE A C 1
ATOM 1400 O O . ILE A 1 169 ? 13.974 2.081 10.342 1.00 73.31 169 ILE A O 1
ATOM 1404 N N . LEU A 1 170 ? 12.485 1.156 8.939 1.00 72.62 170 LEU A N 1
ATOM 1405 C CA . LEU A 1 170 ? 11.772 2.406 8.617 1.00 72.62 170 LEU A CA 1
ATOM 1406 C C . LEU A 1 170 ? 11.152 3.074 9.843 1.00 72.62 170 LEU A C 1
ATOM 1408 O O . LEU A 1 170 ? 11.017 4.297 9.885 1.00 72.62 170 LEU A O 1
ATOM 1412 N N . MET A 1 171 ? 10.795 2.275 10.849 1.00 73.00 171 MET A N 1
ATOM 1413 C CA . MET A 1 171 ? 10.273 2.739 12.130 1.00 73.00 171 MET A CA 1
ATOM 1414 C C . MET A 1 171 ? 11.364 3.320 13.049 1.00 73.00 171 MET A C 1
ATOM 1416 O O . MET A 1 171 ? 11.049 3.778 14.145 1.00 73.00 171 MET A O 1
ATOM 1420 N N . LYS A 1 172 ? 12.644 3.345 12.675 1.00 74.12 172 LYS A N 1
ATOM 1421 C CA . LYS A 1 172 ? 13.687 4.029 13.465 1.00 74.12 172 LYS A CA 1
ATOM 1422 C C . LYS A 1 172 ? 14.065 5.356 12.829 1.00 74.12 172 LYS A C 1
ATOM 1424 O O . LYS A 1 172 ? 13.878 6.396 13.456 1.00 74.12 172 LYS A O 1
ATOM 1429 N N . GLU A 1 173 ? 14.518 5.298 11.587 1.00 70.38 173 GLU A N 1
ATOM 1430 C CA . GLU A 1 173 ? 14.895 6.425 10.734 1.00 70.38 173 GLU A CA 1
ATOM 1431 C C . GLU A 1 173 ? 14.797 5.952 9.276 1.00 70.38 173 GLU A C 1
ATOM 1433 O O . GLU A 1 173 ? 14.825 4.749 9.019 1.00 70.38 173 GLU A O 1
ATOM 1438 N N . VAL A 1 174 ? 14.686 6.869 8.312 1.00 66.12 174 VAL A N 1
ATOM 1439 C CA . VAL A 1 174 ? 14.789 6.503 6.893 1.00 66.12 174 VAL A CA 1
ATOM 1440 C C . VAL A 1 174 ? 16.197 5.948 6.634 1.00 66.12 174 VAL A C 1
ATOM 1442 O O . VAL A 1 174 ? 17.173 6.692 6.776 1.00 66.12 174 VAL A O 1
ATOM 1445 N N . PRO A 1 175 ? 16.339 4.664 6.262 1.00 63.78 175 PRO A N 1
ATOM 1446 C CA . PRO A 1 175 ? 17.644 4.042 6.140 1.00 63.78 175 PRO A CA 1
ATOM 1447 C C . PRO A 1 175 ? 18.391 4.615 4.938 1.00 63.78 175 PRO A C 1
ATOM 1449 O O . PRO A 1 175 ? 17.991 4.432 3.786 1.00 63.78 175 PR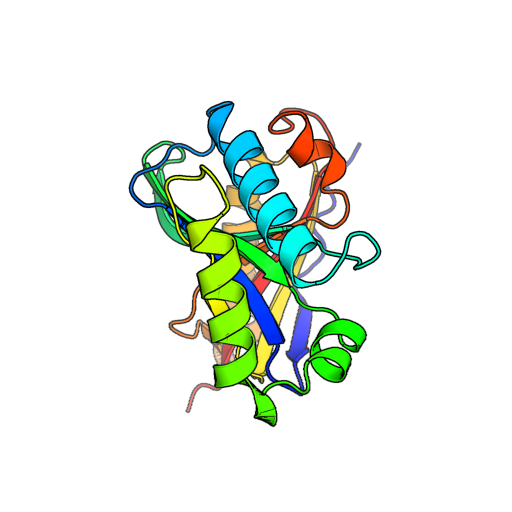O A O 1
ATOM 1452 N N . LYS A 1 176 ? 19.496 5.313 5.216 1.00 67.44 176 LYS A N 1
ATOM 1453 C CA . LYS A 1 176 ? 20.404 5.828 4.179 1.00 67.44 176 LYS A CA 1
ATOM 1454 C C . LYS A 1 176 ? 21.291 4.728 3.609 1.00 67.44 176 LYS A C 1
ATOM 1456 O O . LYS A 1 176 ? 21.468 4.675 2.401 1.00 67.44 176 LYS A O 1
ATOM 1461 N N . ASP A 1 177 ? 21.772 3.836 4.475 1.00 72.75 177 ASP A N 1
ATOM 1462 C CA . ASP A 1 177 ? 22.729 2.783 4.116 1.00 72.75 177 ASP A CA 1
ATOM 1463 C C . ASP A 1 177 ? 22.256 1.367 4.496 1.00 72.75 177 ASP A C 1
ATOM 1465 O O . ASP A 1 177 ? 22.896 0.387 4.114 1.00 72.75 177 ASP A O 1
ATOM 1469 N N . GLU A 1 178 ? 21.155 1.232 5.248 1.00 78.62 178 GLU A N 1
ATOM 1470 C CA . GLU A 1 178 ? 20.622 -0.084 5.626 1.00 78.62 178 GLU A CA 1
ATOM 1471 C C . GLU A 1 178 ? 19.807 -0.707 4.486 1.00 78.62 178 GLU A C 1
ATOM 1473 O O . GLU A 1 178 ? 19.128 -0.017 3.722 1.00 78.62 178 GLU A O 1
ATOM 1478 N N . GLU A 1 179 ? 19.867 -2.034 4.386 1.00 82.75 179 GLU A N 1
ATOM 1479 C CA . GLU A 1 179 ? 19.112 -2.790 3.394 1.00 82.75 179 GLU A CA 1
ATOM 1480 C C . GLU A 1 179 ? 17.638 -2.873 3.807 1.00 82.75 179 GLU A C 1
ATOM 1482 O O . GLU A 1 179 ? 17.245 -3.613 4.713 1.00 82.75 179 GLU A O 1
ATOM 1487 N N . LEU A 1 180 ? 16.807 -2.104 3.112 1.00 86.44 180 LEU A N 1
ATOM 1488 C CA . LEU A 1 180 ? 15.364 -2.218 3.170 1.00 86.44 180 LEU A CA 1
ATOM 1489 C C . LEU A 1 180 ? 14.906 -3.290 2.183 1.00 86.44 180 LEU A C 1
ATOM 1491 O O . LEU A 1 180 ? 15.366 -3.335 1.043 1.00 86.44 180 LEU A O 1
ATOM 1495 N N . ILE A 1 181 ? 13.989 -4.141 2.626 1.00 90.25 181 ILE A N 1
ATOM 1496 C CA . ILE A 1 181 ? 13.231 -5.024 1.754 1.00 90.25 181 ILE A CA 1
ATOM 1497 C C . ILE A 1 181 ? 11.995 -4.239 1.327 1.00 90.25 181 ILE A C 1
ATOM 1499 O O . ILE A 1 181 ? 11.193 -3.846 2.175 1.00 90.25 181 ILE A O 1
ATOM 1503 N N . SER A 1 182 ? 11.851 -4.031 0.024 1.00 90.69 182 SER A N 1
ATOM 1504 C CA . SER A 1 182 ? 10.701 -3.356 -0.565 1.00 90.69 182 SER A CA 1
ATOM 1505 C C . SER A 1 182 ? 10.120 -4.185 -1.696 1.00 90.69 182 SER A C 1
ATOM 1507 O O . SER A 1 182 ? 10.838 -4.611 -2.601 1.00 90.69 182 SER A O 1
ATOM 1509 N N . ASP A 1 183 ? 8.808 -4.359 -1.669 1.00 93.31 183 ASP A N 1
ATOM 1510 C CA . ASP A 1 183 ? 8.044 -4.882 -2.793 1.00 93.31 183 ASP A CA 1
ATOM 1511 C C . ASP A 1 183 ? 7.279 -3.722 -3.439 1.00 93.31 183 ASP A C 1
ATOM 1513 O O . ASP A 1 183 ? 6.473 -3.067 -2.784 1.00 93.31 183 ASP A O 1
ATOM 1517 N N . LEU A 1 184 ? 7.565 -3.439 -4.710 1.00 93.75 184 LEU A N 1
ATOM 1518 C CA . LEU A 1 184 ? 6.914 -2.381 -5.486 1.00 93.75 184 LEU A CA 1
ATOM 1519 C C . LEU A 1 184 ? 5.801 -2.989 -6.326 1.00 93.75 184 LEU A C 1
ATOM 1521 O O . LEU A 1 184 ? 6.019 -4.026 -6.955 1.00 93.75 184 LEU A O 1
ATOM 1525 N N . PHE A 1 185 ? 4.655 -2.319 -6.398 1.00 94.06 185 PHE A N 1
ATOM 1526 C CA . PHE A 1 185 ? 3.487 -2.803 -7.123 1.00 94.06 185 PHE A CA 1
ATOM 1527 C C . PHE A 1 185 ? 2.867 -1.711 -7.990 1.00 94.06 185 PHE A C 1
ATOM 1529 O O . PHE A 1 185 ? 2.598 -0.606 -7.519 1.00 94.06 185 PHE A O 1
ATOM 1536 N N . THR A 1 186 ? 2.555 -2.055 -9.238 1.00 93.62 186 THR A N 1
ATOM 1537 C CA . THR A 1 186 ? 1.672 -1.261 -10.103 1.00 93.62 186 THR A CA 1
ATOM 1538 C C . THR A 1 186 ? 0.554 -2.136 -10.655 1.00 93.62 186 THR A C 1
ATOM 1540 O O . THR A 1 186 ? 0.750 -3.321 -10.950 1.00 93.62 186 THR A O 1
ATOM 1543 N N . ARG A 1 187 ? -0.653 -1.576 -10.756 1.00 94.44 187 ARG A N 1
ATOM 1544 C CA . ARG A 1 187 ? -1.810 -2.292 -11.296 1.00 94.44 187 ARG A CA 1
ATOM 1545 C C . ARG A 1 187 ? -1.753 -2.300 -12.812 1.00 94.44 187 ARG A C 1
ATOM 1547 O O . ARG A 1 187 ? -1.520 -1.267 -13.428 1.00 94.44 187 ARG A O 1
ATOM 1554 N N . LEU A 1 188 ? -2.090 -3.439 -13.406 1.00 94.94 188 LEU A N 1
ATOM 1555 C CA . LEU A 1 188 ? -2.180 -3.589 -14.849 1.00 94.94 188 LEU A CA 1
ATOM 1556 C C . LEU A 1 188 ? -3.625 -3.774 -15.314 1.00 94.94 188 LEU A C 1
ATOM 1558 O O . LEU A 1 188 ? -4.459 -4.370 -14.625 1.00 94.94 188 LEU A O 1
ATOM 1562 N N . ILE A 1 189 ? -3.901 -3.292 -16.519 1.00 94.81 189 ILE A N 1
ATOM 1563 C CA . ILE A 1 189 ? -5.088 -3.629 -17.308 1.00 94.81 189 ILE A CA 1
ATOM 1564 C C . ILE A 1 189 ? -4.644 -4.227 -18.641 1.00 94.81 189 ILE A C 1
ATOM 1566 O O . ILE A 1 189 ? -3.617 -3.835 -19.193 1.00 94.81 189 ILE A O 1
ATOM 1570 N N . GLU A 1 190 ? -5.399 -5.201 -19.145 1.00 93.94 190 GLU A N 1
ATOM 1571 C CA . GLU A 1 190 ? -5.155 -5.752 -20.479 1.00 93.94 190 GLU A CA 1
ATOM 1572 C C . GLU A 1 190 ? -5.549 -4.733 -21.547 1.00 93.94 190 GLU A C 1
ATOM 1574 O O . GLU A 1 190 ? -6.633 -4.138 -21.493 1.00 93.94 190 GLU A O 1
ATOM 1579 N N . LYS A 1 191 ? -4.666 -4.557 -22.528 1.00 92.06 191 LYS A N 1
ATOM 1580 C CA . LYS A 1 191 ? -4.937 -3.771 -23.725 1.00 92.06 191 LYS A CA 1
ATOM 1581 C C . LYS A 1 191 ? -6.031 -4.460 -24.535 1.00 92.06 191 LYS A C 1
ATOM 1583 O O . LYS A 1 191 ? -6.043 -5.682 -24.674 1.00 92.06 191 LYS A O 1
ATOM 1588 N N . LYS A 1 192 ? -6.967 -3.658 -25.036 1.00 78.38 192 LYS A N 1
ATOM 1589 C CA . LYS A 1 192 ? -8.043 -4.116 -25.920 1.00 78.38 192 LYS A CA 1
ATOM 1590 C C . LYS A 1 192 ? -7.622 -4.097 -27.378 1.00 78.38 192 LYS A C 1
ATOM 1592 O O . LYS A 1 192 ? -6.854 -3.181 -27.746 1.00 78.38 192 LYS A O 1
#

Solvent-accessible surface area (backbone atoms only — not comparable to full-atom values): 10566 Å² total; per-residue (Å²): 132,83,76,53,67,51,78,74,41,83,45,68,44,90,54,66,44,45,28,42,31,33,73,48,69,73,36,42,68,85,43,78,60,37,32,50,51,46,47,52,42,50,54,56,46,31,75,73,76,36,86,85,59,74,65,44,53,28,44,31,53,78,40,79,81,44,66,62,39,22,24,35,29,32,28,32,49,56,40,73,68,52,36,57,76,56,41,58,75,87,36,45,68,67,50,51,55,53,42,50,53,50,45,74,69,43,94,59,95,65,60,62,42,86,49,72,48,75,47,45,44,28,44,34,32,46,35,44,34,34,57,85,49,48,70,60,53,52,54,50,50,53,47,48,40,57,76,76,40,40,89,52,34,43,81,40,103,57,75,34,35,36,37,26,81,60,38,75,52,43,64,74,44,80,42,77,81,46,73,38,44,35,41,38,39,39,43,43,38,74,63,132

Foldseek 3Di:
DDWDWDQKDKDWDPFKWKKKKWKDFQAACQDQVVLVRLVVSVVLVCQQQNPVFDWWWKKWFPDPPDNRGTTIITMITGDPVSCVVCVPPVNVVVSVVSQVVSQVPDPDPTGMDMDIDGTDMKIKMKTWWAPVCVVVVVVVSVVSCCPPVVVFKDFDPDTKMKTWNPCVVSNPPRGHGHITIIMTITGIDTDD

Mean predicted aligned error: 5.36 Å

Secondary structure (DSSP, 8-state):
----PPPPEEEEESSPEEEEEEEEEEE-TTSHHHHHHHHHHHHHHHHHH-TT----EEEEEEEEEETTEEEEEEEEEPPHHHHHHTTTTTTHHHHHHHHHHHHHHS--SS--EEEEEPSEEEEEEEEEE-GGGHHHHHHHHHHHIIIIITTTEEE-SS--EEE-TTTTTTTTS--SSS-EEEEEEEEEEE--